Protein AF-A0A7Y2IQV2-F1 (afdb_monomer)

Radius of gyration: 19.45 Å; Cα contacts (8 Å, |Δi|>4): 327; chains: 1; bounding box: 40×49×48 Å

Solvent-accessible surface area (backbone atoms only — not comparable to full-atom values): 11590 Å² total; per-residue (Å²): 115,75,46,73,50,74,47,55,33,61,56,28,68,29,31,36,26,40,39,34,56,52,66,56,71,42,70,53,53,72,63,60,43,49,48,50,54,51,58,70,54,63,45,66,90,60,58,72,66,57,80,70,61,68,74,48,76,45,80,77,38,28,61,56,93,49,18,26,66,38,51,54,33,31,37,39,39,38,39,85,56,14,83,85,72,23,50,70,72,55,41,92,60,96,77,72,69,90,72,71,42,74,76,61,53,88,98,52,62,20,54,66,38,20,66,72,70,75,45,75,34,29,57,83,35,43,33,59,68,33,74,59,49,50,59,36,51,42,48,53,47,45,57,51,44,45,60,36,44,77,74,75,43,85,88,78,85,64,48,59,61,38,88,91,37,53,50,87,74,90,76,78,83,55,76,87,46,47,65,64,19,70,68,30,56,68,25,25,76,44,72,73,33,37,58,49,27,61,73,63,108

Structure (mmCIF, N/CA/C/O backbone):
data_AF-A0A7Y2IQV2-F1
#
_entry.id   AF-A0A7Y2IQV2-F1
#
loop_
_atom_site.group_PDB
_atom_site.id
_atom_site.type_symbol
_atom_site.label_atom_id
_atom_site.label_alt_id
_atom_site.label_comp_id
_atom_site.label_asym_id
_atom_site.label_entity_id
_atom_site.label_seq_id
_atom_site.pdbx_PDB_ins_code
_atom_site.Cartn_x
_atom_site.Cartn_y
_atom_site.Cartn_z
_atom_site.occupancy
_atom_site.B_iso_or_equiv
_atom_site.auth_seq_id
_atom_site.auth_comp_id
_atom_site.auth_asym_id
_atom_site.auth_atom_id
_atom_site.pdbx_PDB_model_num
ATOM 1 N N . MET A 1 1 ? -18.535 -11.350 -6.259 1.00 90.44 1 MET A N 1
ATOM 2 C CA . MET A 1 1 ? -17.861 -10.145 -6.791 1.00 90.44 1 MET A CA 1
ATOM 3 C C . MET A 1 1 ? -16.758 -9.783 -5.820 1.00 90.44 1 MET A C 1
ATOM 5 O O . MET A 1 1 ? -17.068 -9.641 -4.644 1.00 90.44 1 MET A O 1
ATOM 9 N N . LEU A 1 2 ? -15.512 -9.683 -6.287 1.00 96.81 2 LEU A N 1
ATOM 10 C CA . LEU A 1 2 ? -14.390 -9.264 -5.446 1.00 96.81 2 LEU A CA 1
ATOM 11 C C . LEU A 1 2 ? -14.529 -7.773 -5.119 1.00 96.81 2 LEU A C 1
ATOM 13 O O . LEU A 1 2 ? -14.768 -6.963 -6.018 1.00 96.81 2 LEU A O 1
ATOM 17 N N . ARG A 1 3 ? -14.413 -7.416 -3.842 1.00 98.06 3 ARG A N 1
ATOM 18 C CA . ARG A 1 3 ? -14.485 -6.033 -3.353 1.00 98.06 3 ARG A CA 1
ATOM 19 C C . ARG A 1 3 ? -13.467 -5.838 -2.243 1.00 98.06 3 ARG A C 1
ATOM 21 O O . ARG A 1 3 ? -13.118 -6.788 -1.550 1.00 98.06 3 ARG A O 1
ATOM 28 N N . TYR A 1 4 ? -13.013 -4.607 -2.056 1.00 98.62 4 TYR A N 1
ATOM 29 C CA . TYR A 1 4 ? -12.149 -4.276 -0.935 1.00 98.62 4 TYR A CA 1
ATOM 30 C C . TYR A 1 4 ? -12.418 -2.869 -0.414 1.00 98.62 4 TYR A C 1
ATOM 32 O O . TYR A 1 4 ? -12.928 -2.006 -1.133 1.00 98.62 4 TYR A O 1
ATOM 40 N N . LEU A 1 5 ? -12.050 -2.654 0.843 1.00 98.50 5 LEU A N 1
ATOM 41 C CA . LEU A 1 5 ? -12.041 -1.366 1.518 1.00 98.50 5 LEU A CA 1
ATOM 42 C C . LEU A 1 5 ? -10.690 -1.184 2.201 1.00 98.50 5 LEU A C 1
ATOM 44 O O . LEU A 1 5 ? -10.127 -2.132 2.751 1.00 98.50 5 LEU A O 1
ATOM 48 N N . THR A 1 6 ? -10.194 0.048 2.189 1.00 98.56 6 THR A N 1
ATOM 49 C CA . THR A 1 6 ? -9.034 0.453 2.980 1.00 98.56 6 THR A CA 1
ATOM 50 C C . THR A 1 6 ? -9.444 1.570 3.927 1.00 98.56 6 THR A C 1
ATOM 52 O O . THR A 1 6 ? -10.241 2.441 3.570 1.00 98.56 6 THR A O 1
ATOM 55 N N . ALA A 1 7 ? -8.888 1.559 5.130 1.00 98.56 7 ALA A N 1
ATOM 56 C CA . ALA A 1 7 ? -9.096 2.587 6.139 1.00 98.56 7 ALA A CA 1
ATOM 57 C C . ALA A 1 7 ? -7.784 2.897 6.864 1.00 98.56 7 ALA A C 1
ATOM 59 O O . ALA A 1 7 ? -6.837 2.108 6.816 1.00 98.56 7 ALA A O 1
ATOM 60 N N . GLY A 1 8 ? -7.752 4.049 7.526 1.00 97.88 8 GLY A N 1
ATOM 61 C CA . GLY A 1 8 ? -6.626 4.513 8.322 1.00 97.88 8 GLY A CA 1
ATOM 62 C C . GLY A 1 8 ? -5.868 5.679 7.694 1.00 97.88 8 GLY A C 1
ATOM 63 O O . GLY A 1 8 ? -5.787 5.839 6.468 1.00 97.88 8 GLY A O 1
ATOM 64 N N . GLU A 1 9 ? -5.315 6.475 8.596 1.00 97.88 9 GLU A N 1
ATOM 65 C CA . GLU A 1 9 ? -4.552 7.692 8.367 1.00 97.88 9 GLU A CA 1
ATOM 66 C C . GLU A 1 9 ? -3.049 7.412 8.449 1.00 97.88 9 GLU A C 1
ATOM 68 O O . GLU A 1 9 ? -2.601 6.498 9.150 1.00 97.88 9 GLU A O 1
ATOM 73 N N . SER A 1 10 ? -2.240 8.218 7.760 1.00 94.81 10 SER A N 1
ATOM 74 C CA . SER A 1 10 ? -0.797 7.988 7.680 1.00 94.81 10 SER A CA 1
ATOM 75 C C . SER A 1 10 ? -0.089 8.004 9.029 1.00 94.81 10 SER A C 1
ATOM 77 O O . SER A 1 10 ? 0.866 7.253 9.217 1.00 94.81 10 SER A O 1
ATOM 79 N N . HIS A 1 11 ? -0.599 8.796 9.967 1.00 95.25 11 HIS A N 1
ATOM 80 C CA . HIS A 1 11 ? -0.129 8.871 11.343 1.00 95.25 11 HIS A CA 1
ATOM 81 C C . HIS A 1 11 ? -1.169 8.388 12.368 1.00 95.25 11 HIS A C 1
ATOM 83 O O . HIS A 1 11 ? -1.012 8.638 13.558 1.00 95.25 11 HIS A O 1
ATOM 89 N N . GLY A 1 12 ? -2.215 7.677 11.931 1.00 95.62 12 GLY A N 1
ATOM 90 C CA . GLY A 1 12 ? -3.145 6.982 12.827 1.00 95.62 12 GLY A CA 1
ATOM 91 C C . GLY A 1 12 ? -2.503 5.764 13.518 1.00 95.62 12 GLY A C 1
ATOM 92 O O . GLY A 1 12 ? -1.313 5.502 13.325 1.00 95.62 12 GLY A O 1
ATOM 93 N N . PRO A 1 13 ? -3.263 4.966 14.288 1.00 95.88 13 PRO A N 1
ATOM 94 C CA . PRO A 1 13 ? -2.737 3.767 14.957 1.00 95.88 13 PRO A CA 1
ATOM 95 C C . PRO A 1 13 ? -2.309 2.661 13.981 1.00 95.88 13 PRO A C 1
ATOM 97 O O . PRO A 1 13 ? -1.448 1.834 14.285 1.00 95.88 13 PRO A O 1
ATOM 100 N N . GLY A 1 14 ? -2.891 2.643 12.787 1.00 96.00 14 GLY A N 1
ATOM 101 C CA . GLY A 1 14 ? -2.573 1.688 11.742 1.00 96.00 14 GLY A CA 1
ATOM 102 C C . GLY A 1 14 ? -3.539 1.802 10.575 1.00 96.00 14 GLY A C 1
ATOM 103 O O . GLY A 1 14 ? -4.480 2.597 10.590 1.00 96.00 14 GLY A O 1
ATOM 104 N N . LEU A 1 15 ? -3.298 0.979 9.566 1.00 97.88 15 LEU A N 1
ATOM 105 C CA . LEU A 1 15 ? -4.149 0.831 8.399 1.00 97.88 15 LEU A CA 1
ATOM 106 C C . LEU A 1 15 ? -4.937 -0.467 8.500 1.00 97.88 15 LEU A C 1
ATOM 108 O O . LEU A 1 15 ? -4.424 -1.472 8.987 1.00 97.88 15 LEU A O 1
ATOM 112 N N . VAL A 1 16 ? -6.158 -0.457 7.980 1.00 98.50 16 VAL A N 1
ATOM 113 C CA . VAL A 1 16 ? -7.016 -1.640 7.903 1.00 98.50 16 VAL A CA 1
ATOM 114 C C . VAL A 1 16 ? -7.358 -1.914 6.451 1.00 98.50 16 VAL A C 1
ATOM 116 O O . VAL A 1 16 ? -7.691 -1.003 5.691 1.00 98.50 16 VAL A O 1
ATOM 119 N N . THR A 1 17 ? -7.301 -3.184 6.080 1.00 98.56 17 THR A N 1
ATOM 120 C CA . THR A 1 17 ? -7.765 -3.690 4.791 1.00 98.56 17 THR A CA 1
ATOM 121 C C . THR A 1 17 ? -8.845 -4.727 5.029 1.00 98.56 17 THR A C 1
ATOM 123 O O . THR A 1 17 ? -8.647 -5.630 5.838 1.00 98.56 17 THR A O 1
ATOM 126 N N . ILE A 1 18 ? -9.961 -4.623 4.310 1.00 98.69 18 ILE A N 1
ATOM 127 C CA . ILE A 1 18 ? -11.002 -5.654 4.262 1.00 98.69 18 ILE A CA 1
ATOM 128 C C . ILE A 1 18 ? -11.170 -6.072 2.807 1.00 98.69 18 ILE A C 1
ATOM 130 O O . ILE A 1 18 ? -11.411 -5.216 1.957 1.00 98.69 18 ILE A O 1
ATOM 134 N N . VAL A 1 19 ? -11.055 -7.367 2.518 1.00 98.69 19 VAL A N 1
ATOM 135 C CA . VAL A 1 19 ? -11.286 -7.940 1.185 1.00 98.69 19 VAL A CA 1
ATOM 136 C C . VAL A 1 19 ? -12.404 -8.971 1.262 1.00 98.69 19 VAL A C 1
ATOM 138 O O . VAL A 1 19 ? -12.342 -9.917 2.044 1.00 98.69 19 VAL A O 1
ATOM 141 N N . GLU A 1 20 ? -13.428 -8.791 0.434 1.00 98.25 20 GLU A N 1
ATOM 142 C CA . GLU A 1 20 ? -14.609 -9.648 0.358 1.00 98.25 20 GLU A CA 1
ATOM 143 C C . GLU A 1 20 ? -14.708 -10.334 -1.004 1.00 98.25 20 GLU A C 1
ATOM 145 O O . GLU A 1 20 ? -14.360 -9.759 -2.038 1.00 98.25 20 GLU A O 1
ATOM 150 N N . GLY A 1 21 ? -15.262 -11.550 -1.015 1.00 97.44 21 GLY A N 1
ATOM 151 C CA . GLY A 1 21 ? -15.497 -12.307 -2.245 1.00 97.44 21 GLY A CA 1
ATOM 152 C C . GLY A 1 21 ? -14.289 -13.102 -2.744 1.00 97.44 21 GLY A C 1
ATOM 153 O O . GLY A 1 21 ? -14.276 -13.478 -3.915 1.00 97.44 21 GLY A O 1
ATOM 154 N N . LEU A 1 22 ? -13.302 -13.355 -1.879 1.00 97.69 22 LEU A N 1
ATOM 155 C CA . LEU A 1 22 ? -12.231 -14.319 -2.136 1.00 97.69 22 LEU A CA 1
ATOM 156 C C . LEU A 1 22 ? -12.783 -15.756 -2.077 1.00 97.69 22 LEU A C 1
ATOM 158 O O . LEU A 1 22 ? -13.665 -16.032 -1.258 1.00 97.69 22 LEU A O 1
ATOM 162 N N . PRO A 1 23 ? -12.274 -16.686 -2.904 1.00 97.00 23 PRO A N 1
ATOM 163 C CA . PRO A 1 23 ? -12.594 -18.103 -2.756 1.00 97.00 23 PRO A CA 1
ATOM 164 C C . PRO A 1 23 ? -12.078 -18.634 -1.410 1.00 97.00 23 PRO A C 1
ATOM 166 O O . PRO A 1 23 ? -11.147 -18.073 -0.832 1.00 97.00 23 PRO A O 1
ATOM 169 N N . SER A 1 24 ? -12.675 -19.719 -0.911 1.00 97.88 24 SER A N 1
ATOM 170 C CA . SER A 1 24 ? -12.113 -20.474 0.218 1.00 97.88 24 SER A CA 1
ATOM 171 C C . SER A 1 24 ? -10.982 -21.395 -0.253 1.00 97.88 24 SER A C 1
ATOM 173 O O . SER A 1 24 ? -10.943 -21.780 -1.421 1.00 97.88 24 SER A O 1
ATOM 175 N N . GLY A 1 25 ? -10.059 -21.737 0.648 1.00 97.38 25 GLY A N 1
ATOM 176 C CA . GLY A 1 25 ? -8.930 -22.628 0.364 1.00 97.38 25 GLY A CA 1
ATOM 177 C C . GLY A 1 25 ? -7.747 -21.973 -0.356 1.00 97.38 25 GLY A C 1
ATOM 178 O O . GLY A 1 25 ? -6.787 -22.668 -0.673 1.00 97.38 25 GLY A O 1
ATOM 179 N N . MET A 1 26 ? -7.783 -20.659 -0.597 1.00 97.25 26 MET A N 1
ATOM 180 C CA . MET A 1 26 ? -6.656 -19.909 -1.159 1.00 97.25 26 MET A CA 1
ATOM 181 C C . MET A 1 26 ? -5.568 -19.742 -0.100 1.00 97.25 26 MET A C 1
ATOM 183 O O . MET A 1 26 ? -5.870 -19.364 1.034 1.00 97.25 26 MET A O 1
ATOM 187 N N . GLU A 1 27 ? -4.314 -19.996 -0.466 1.00 97.38 27 GLU A N 1
ATOM 188 C CA . GLU A 1 27 ? -3.185 -19.837 0.447 1.00 97.38 27 GLU A CA 1
ATOM 189 C C . GLU A 1 27 ? -2.929 -18.357 0.767 1.00 97.38 27 GLU A C 1
ATOM 191 O O . GLU A 1 27 ? -2.909 -17.501 -0.117 1.00 97.38 27 GLU A O 1
ATOM 196 N N . VAL A 1 28 ? -2.770 -18.049 2.054 1.00 97.12 28 VAL A N 1
ATOM 197 C CA . VAL A 1 28 ? -2.486 -16.707 2.571 1.00 97.12 28 VAL A CA 1
ATOM 198 C C . VAL A 1 28 ? -1.611 -16.836 3.811 1.00 97.12 28 VAL A C 1
ATOM 200 O O . VAL A 1 28 ? -2.015 -17.445 4.805 1.00 97.12 28 VAL A O 1
ATOM 203 N N . THR A 1 29 ? -0.436 -16.206 3.794 1.00 96.06 29 THR A N 1
ATOM 204 C CA . THR A 1 29 ? 0.487 -16.186 4.937 1.00 96.06 29 THR A CA 1
ATOM 205 C C . THR A 1 29 ? 0.837 -14.760 5.354 1.00 96.06 29 THR A C 1
ATOM 207 O O . THR A 1 29 ? 0.903 -13.844 4.533 1.00 96.06 29 THR A O 1
ATOM 210 N N . ALA A 1 30 ? 1.080 -14.560 6.654 1.00 94.69 30 ALA A N 1
ATOM 211 C CA . ALA A 1 30 ? 1.558 -13.276 7.170 1.00 94.69 30 ALA A CA 1
ATOM 212 C C . ALA A 1 30 ? 2.925 -12.901 6.570 1.00 94.69 30 ALA A C 1
ATOM 214 O O . ALA A 1 30 ? 3.163 -11.739 6.253 1.00 94.69 30 ALA A O 1
ATOM 215 N N . GLU A 1 31 ? 3.791 -13.897 6.362 1.00 95.00 31 GLU A N 1
ATOM 216 C CA . GLU A 1 31 ? 5.092 -13.737 5.712 1.00 95.00 31 GLU A CA 1
ATOM 217 C C . GLU A 1 31 ? 4.954 -13.256 4.264 1.00 95.00 31 GLU A C 1
ATOM 219 O O . GLU A 1 31 ? 5.600 -12.283 3.885 1.00 95.00 31 GLU A O 1
ATOM 224 N N . GLY A 1 32 ? 4.054 -13.852 3.476 1.00 96.44 32 GLY A N 1
ATOM 225 C CA . GLY A 1 32 ? 3.816 -13.434 2.094 1.00 96.44 32 GLY A CA 1
ATOM 226 C C . GLY A 1 32 ? 3.350 -11.980 1.992 1.00 96.44 32 GLY A C 1
ATOM 227 O O . GLY A 1 32 ? 3.858 -11.220 1.164 1.00 96.44 32 GLY A O 1
ATOM 228 N N . ILE A 1 33 ? 2.452 -11.551 2.885 1.00 96.94 33 ILE A N 1
ATOM 229 C CA . ILE A 1 33 ? 2.043 -10.141 2.957 1.00 96.94 33 ILE A CA 1
ATOM 230 C C . ILE A 1 33 ? 3.223 -9.255 3.386 1.00 96.94 33 ILE A C 1
ATOM 232 O O . ILE A 1 33 ? 3.446 -8.191 2.805 1.00 96.94 33 ILE A O 1
ATOM 236 N N . GLY A 1 34 ? 3.995 -9.694 4.383 1.00 95.31 34 GLY A N 1
ATOM 237 C CA . GLY A 1 34 ? 5.188 -9.000 4.865 1.00 95.31 34 GLY A CA 1
ATOM 238 C C . GLY A 1 34 ? 6.235 -8.782 3.770 1.00 95.31 34 GLY A C 1
ATOM 239 O O . GLY A 1 34 ? 6.794 -7.688 3.675 1.00 95.31 34 GLY A O 1
ATOM 240 N N . ASN A 1 35 ? 6.439 -9.770 2.899 1.00 94.62 35 ASN A N 1
ATOM 241 C CA . ASN A 1 35 ? 7.355 -9.692 1.763 1.00 94.62 35 ASN A CA 1
ATOM 242 C C . ASN A 1 35 ? 6.884 -8.660 0.732 1.00 94.62 35 ASN A C 1
ATOM 244 O O . ASN A 1 35 ? 7.670 -7.820 0.305 1.00 94.62 35 ASN A O 1
ATOM 248 N N . GLU A 1 36 ? 5.595 -8.626 0.384 1.00 96.38 36 GLU A N 1
ATOM 249 C CA . GLU A 1 36 ? 5.056 -7.591 -0.513 1.00 96.38 36 GLU A CA 1
ATOM 250 C C . GLU A 1 36 ? 5.159 -6.183 0.101 1.00 96.38 36 GLU A C 1
ATOM 252 O O . GLU A 1 36 ? 5.523 -5.224 -0.587 1.00 96.38 36 GLU A O 1
ATOM 257 N N . LEU A 1 37 ? 4.912 -6.041 1.409 1.00 94.25 37 LEU A N 1
ATOM 258 C CA . LEU A 1 37 ? 5.129 -4.781 2.131 1.00 94.25 37 LEU A CA 1
ATOM 259 C C . LEU A 1 37 ? 6.611 -4.384 2.162 1.00 94.25 37 LEU A C 1
ATOM 261 O O . LEU A 1 37 ? 6.922 -3.197 2.073 1.00 94.25 37 LEU A O 1
ATOM 265 N N . ALA A 1 38 ? 7.530 -5.348 2.243 1.00 92.06 38 ALA A N 1
ATOM 266 C CA . ALA A 1 38 ? 8.965 -5.104 2.128 1.00 92.06 38 ALA A CA 1
ATOM 267 C C . ALA A 1 38 ? 9.358 -4.641 0.728 1.00 92.06 38 ALA A C 1
ATOM 269 O O . ALA A 1 38 ? 10.035 -3.620 0.600 1.00 92.06 38 ALA A O 1
ATOM 270 N N . ARG A 1 39 ? 8.845 -5.298 -0.315 1.00 94.19 39 ARG A N 1
ATOM 271 C CA . ARG A 1 39 ? 9.027 -4.889 -1.714 1.00 94.19 39 ARG A CA 1
ATOM 272 C C . ARG A 1 39 ? 8.504 -3.478 -1.961 1.00 94.19 39 ARG A C 1
ATOM 274 O O . ARG A 1 39 ? 9.149 -2.687 -2.645 1.00 94.19 39 ARG A O 1
ATOM 281 N N . ARG A 1 40 ? 7.392 -3.096 -1.317 1.00 92.75 40 ARG A N 1
ATOM 282 C CA . ARG A 1 40 ? 6.873 -1.717 -1.347 1.00 92.75 40 ARG A CA 1
ATOM 283 C C . ARG A 1 40 ? 7.902 -0.702 -0.856 1.00 92.75 40 ARG A C 1
ATOM 285 O O . ARG A 1 40 ? 7.753 0.455 -1.220 1.00 92.75 40 ARG A O 1
ATOM 292 N N . ARG A 1 41 ? 8.891 -1.067 -0.032 1.00 89.00 41 A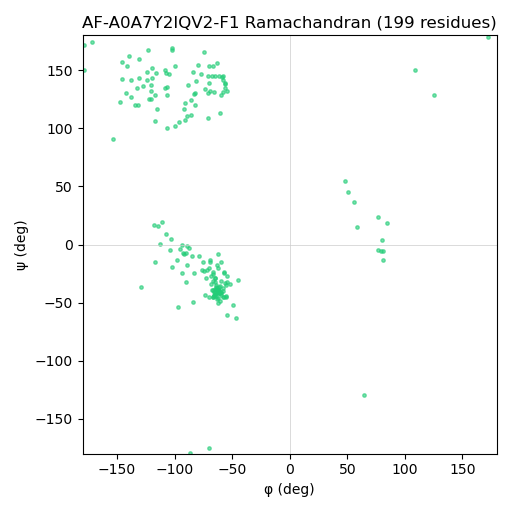RG A N 1
ATOM 293 C CA . ARG A 1 41 ? 9.915 -0.162 0.530 1.00 89.00 41 ARG A CA 1
ATOM 294 C C . ARG A 1 41 ? 11.186 -0.064 -0.327 1.00 89.00 41 ARG A C 1
ATOM 296 O O . ARG A 1 41 ? 11.992 0.820 -0.049 1.00 89.00 41 ARG A O 1
ATOM 303 N N . LEU A 1 42 ? 11.335 -0.890 -1.366 1.00 89.50 42 LEU A N 1
ATOM 304 C CA . LEU A 1 42 ? 12.453 -0.836 -2.317 1.00 89.50 42 LEU A CA 1
ATOM 305 C C . LEU A 1 42 ? 12.438 0.451 -3.162 1.00 89.50 42 LEU A C 1
ATOM 307 O O . LEU A 1 42 ? 11.376 1.035 -3.409 1.00 89.50 42 LEU A O 1
ATOM 311 N N . GLY A 1 43 ? 13.617 0.871 -3.625 1.00 86.19 43 GLY A N 1
ATOM 312 C CA . GLY A 1 43 ? 13.815 2.038 -4.490 1.00 86.19 43 GLY A CA 1
ATOM 313 C C . GLY A 1 43 ? 14.830 3.043 -3.936 1.00 86.19 43 GLY A C 1
ATOM 314 O O . GLY A 1 43 ? 14.714 3.507 -2.799 1.00 86.19 43 GLY A O 1
ATOM 315 N N . TYR A 1 44 ? 15.801 3.414 -4.763 1.00 84.50 44 TYR A N 1
ATOM 316 C CA . TYR A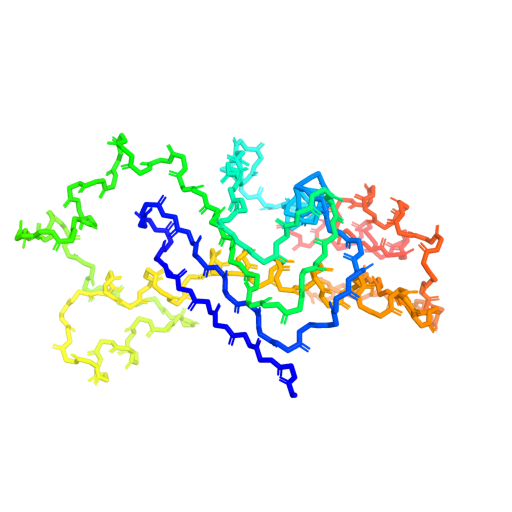 1 44 ? 16.802 4.441 -4.520 1.00 84.50 44 TYR A CA 1
ATOM 317 C C . TYR A 1 44 ? 16.127 5.803 -4.321 1.00 84.50 44 TYR A C 1
ATOM 319 O O . TYR A 1 44 ? 15.064 6.078 -4.874 1.00 84.50 44 TYR A O 1
ATOM 327 N N . GLY A 1 45 ? 16.697 6.638 -3.452 1.00 77.31 45 GLY A N 1
ATOM 328 C CA . GLY A 1 45 ? 16.100 7.925 -3.079 1.00 77.31 45 GLY A CA 1
ATOM 329 C C . GLY A 1 45 ? 14.921 7.835 -2.099 1.00 77.31 45 GLY A C 1
ATOM 330 O O . GLY A 1 45 ? 14.460 8.865 -1.599 1.00 77.31 45 GLY A O 1
ATOM 331 N N . ARG A 1 46 ? 14.444 6.636 -1.729 1.00 80.00 46 ARG A N 1
ATOM 332 C CA . ARG A 1 46 ? 13.463 6.517 -0.642 1.00 80.00 46 ARG A CA 1
ATOM 333 C C . ARG A 1 46 ? 14.078 6.936 0.687 1.00 80.00 46 ARG A C 1
ATOM 335 O O . ARG A 1 46 ? 15.162 6.504 1.069 1.00 80.00 46 ARG A O 1
ATOM 342 N N . GLY A 1 47 ? 13.359 7.791 1.414 1.00 68.31 47 GLY A N 1
ATOM 343 C CA . GLY A 1 47 ? 13.851 8.350 2.669 1.00 68.31 47 GLY A CA 1
ATOM 344 C C . GLY A 1 47 ? 14.193 7.271 3.702 1.00 68.31 47 GLY A C 1
ATOM 345 O O . GLY A 1 47 ? 13.474 6.278 3.829 1.00 68.31 47 GLY A O 1
ATOM 346 N N . ARG A 1 48 ? 15.236 7.518 4.515 1.00 61.16 48 ARG A N 1
ATOM 347 C CA . ARG A 1 48 ? 15.690 6.634 5.617 1.00 61.16 48 ARG A CA 1
ATOM 348 C C . ARG A 1 48 ? 14.560 6.095 6.500 1.00 61.16 48 ARG A C 1
ATOM 350 O O . ARG A 1 48 ? 14.683 4.997 7.025 1.00 61.16 48 ARG A O 1
ATOM 357 N N . ARG A 1 49 ? 13.467 6.853 6.655 1.00 60.03 49 ARG A N 1
ATOM 358 C CA . ARG A 1 49 ? 12.275 6.456 7.422 1.00 60.03 49 ARG A CA 1
ATOM 359 C C . ARG A 1 49 ? 11.696 5.121 6.942 1.00 60.03 49 ARG A C 1
ATOM 361 O O . ARG A 1 49 ? 11.418 4.267 7.773 1.00 60.03 49 ARG A O 1
ATOM 368 N N . MET A 1 50 ? 11.586 4.907 5.628 1.00 63.09 50 MET A N 1
ATOM 369 C CA . MET A 1 50 ? 11.050 3.651 5.089 1.00 63.09 50 MET A CA 1
ATOM 370 C C . MET A 1 50 ? 12.012 2.469 5.250 1.00 63.09 50 MET A C 1
ATOM 372 O O . MET A 1 50 ? 11.554 1.338 5.277 1.00 63.09 50 MET A O 1
ATOM 376 N N . ALA A 1 51 ? 13.318 2.690 5.414 1.00 60.03 51 ALA A N 1
ATOM 377 C CA . ALA A 1 51 ? 14.263 1.601 5.674 1.00 60.03 51 ALA A CA 1
ATOM 378 C C . ALA A 1 51 ? 14.165 1.048 7.113 1.00 60.03 51 ALA A C 1
ATOM 380 O O . ALA A 1 51 ? 14.564 -0.086 7.368 1.00 60.03 51 ALA A O 1
ATOM 381 N N . LEU A 1 52 ? 13.641 1.846 8.052 1.00 56.84 52 LEU A N 1
ATOM 382 C CA . LEU A 1 52 ? 13.532 1.502 9.475 1.00 56.84 52 LEU A CA 1
ATOM 383 C C . LEU A 1 52 ? 12.117 1.068 9.886 1.00 56.84 52 LEU A C 1
ATOM 385 O O . LEU A 1 52 ? 11.948 0.436 10.928 1.00 56.84 52 LEU A O 1
ATOM 389 N N . GLU A 1 53 ? 11.103 1.409 9.089 1.00 63.72 53 GLU A N 1
ATOM 390 C CA . GLU A 1 53 ? 9.710 1.067 9.363 1.00 63.72 53 GLU A CA 1
ATOM 391 C C . GLU A 1 53 ? 9.479 -0.439 9.164 1.00 63.72 53 GLU A C 1
ATOM 393 O O . GLU A 1 53 ? 9.485 -0.955 8.044 1.00 63.72 53 GLU A O 1
ATOM 398 N N . ARG A 1 54 ? 9.279 -1.157 10.274 1.00 69.44 54 ARG A N 1
ATOM 399 C CA . ARG A 1 54 ? 8.771 -2.529 10.264 1.00 69.44 54 ARG A CA 1
ATOM 400 C C . ARG A 1 54 ? 7.273 -2.477 10.495 1.00 69.44 54 ARG A C 1
ATOM 402 O O . ARG A 1 54 ? 6.824 -2.211 11.602 1.00 69.44 54 ARG A O 1
ATOM 409 N N . ASP A 1 55 ? 6.534 -2.696 9.421 1.00 73.31 55 ASP A N 1
ATOM 410 C CA . ASP A 1 55 ? 5.088 -2.853 9.458 1.00 73.31 55 ASP A CA 1
ATOM 411 C C . ASP A 1 55 ? 4.745 -4.074 10.334 1.00 73.31 55 ASP A C 1
ATOM 413 O O . ASP A 1 55 ? 5.092 -5.204 9.988 1.00 73.31 55 ASP A O 1
ATOM 417 N N . GLU A 1 56 ? 4.112 -3.853 11.487 1.00 86.69 56 GLU A N 1
ATOM 418 C CA . GLU A 1 56 ? 3.583 -4.940 12.314 1.00 86.69 56 GLU A CA 1
ATOM 419 C C . GLU A 1 56 ? 2.218 -5.347 11.757 1.00 86.69 56 GLU A C 1
ATOM 421 O O . GLU A 1 56 ? 1.304 -4.524 11.648 1.00 86.69 56 GLU A O 1
ATOM 426 N N . LEU A 1 57 ? 2.112 -6.610 11.350 1.00 93.19 57 LEU A N 1
ATOM 427 C CA . LEU A 1 57 ? 0.971 -7.134 10.616 1.00 93.19 57 LEU A CA 1
ATOM 428 C C . LEU A 1 57 ? 0.133 -8.070 11.484 1.00 93.19 57 LEU A C 1
ATOM 430 O O . LEU A 1 57 ? 0.661 -8.980 12.117 1.00 93.19 57 LEU A O 1
ATOM 434 N N . GLU A 1 58 ? -1.183 -7.893 11.439 1.00 95.88 58 GLU A N 1
ATOM 435 C CA . GLU A 1 58 ? -2.144 -8.702 12.185 1.00 95.88 58 GLU A CA 1
ATOM 436 C C . GLU A 1 58 ? -3.306 -9.115 11.270 1.00 95.88 58 GLU A C 1
ATOM 438 O O . GLU A 1 58 ? -4.011 -8.269 10.718 1.00 95.88 58 GLU A O 1
ATOM 443 N N . ILE A 1 59 ? -3.514 -10.424 11.082 1.00 97.62 59 ILE A N 1
ATOM 444 C CA . ILE A 1 59 ? -4.672 -10.953 10.345 1.00 97.62 59 ILE A CA 1
ATOM 445 C C . ILE A 1 59 ? -5.814 -11.157 11.341 1.00 97.62 59 ILE A C 1
ATOM 447 O O . ILE A 1 59 ? -5.766 -12.055 12.177 1.00 97.62 59 ILE A O 1
ATOM 451 N N . MET A 1 60 ? -6.851 -10.331 11.232 1.00 98.00 60 MET A N 1
ATOM 452 C CA . MET A 1 60 ? -7.974 -10.294 12.174 1.00 98.00 60 MET A CA 1
ATOM 453 C C . MET A 1 60 ? -9.046 -11.345 11.878 1.00 98.00 60 MET A C 1
ATOM 455 O O . MET A 1 60 ? -9.818 -11.712 12.761 1.00 98.00 60 MET A O 1
ATOM 459 N N . GLY A 1 61 ? -9.144 -11.807 10.630 1.00 97.06 61 GLY A N 1
ATOM 460 C CA . GLY A 1 61 ? -10.188 -12.743 10.228 1.00 97.06 61 GLY A CA 1
ATOM 461 C C . GLY A 1 61 ? -10.110 -13.164 8.766 1.00 97.06 61 GLY A C 1
ATOM 462 O O . GLY A 1 61 ? -9.314 -12.636 7.992 1.00 97.06 61 GLY A O 1
ATOM 463 N N . GLY A 1 62 ? -10.940 -14.146 8.407 1.00 98.06 62 GLY A N 1
ATOM 464 C CA . GLY A 1 62 ? -11.062 -14.677 7.044 1.00 98.06 62 GLY A CA 1
ATOM 465 C C . GLY A 1 62 ? -9.997 -15.698 6.642 1.00 98.06 62 GLY A C 1
ATOM 466 O O . GLY A 1 62 ? -10.118 -16.297 5.577 1.00 98.06 62 GLY A O 1
ATOM 467 N N . VAL A 1 63 ? -8.998 -15.943 7.495 1.00 98.50 63 VAL A N 1
ATOM 468 C CA . VAL A 1 63 ? -7.918 -16.914 7.272 1.00 98.50 63 VAL A CA 1
ATOM 469 C C . VAL A 1 63 ? -7.813 -17.853 8.470 1.00 98.50 63 VAL A C 1
ATOM 471 O O . VAL A 1 63 ? -7.856 -17.414 9.619 1.00 98.50 63 VAL A O 1
ATOM 474 N N . ARG A 1 64 ? -7.657 -19.152 8.217 1.00 98.19 64 ARG A N 1
ATOM 475 C CA . ARG A 1 64 ? -7.395 -20.177 9.233 1.00 98.19 64 ARG A CA 1
ATOM 476 C C . ARG A 1 64 ? -6.417 -21.194 8.667 1.00 98.19 64 ARG A C 1
ATOM 478 O O . ARG A 1 64 ? -6.642 -21.691 7.573 1.00 98.19 64 ARG A O 1
ATOM 485 N N . PHE A 1 65 ? -5.362 -21.508 9.423 1.00 97.38 65 PHE A N 1
ATOM 486 C CA . PHE A 1 65 ? -4.313 -22.450 9.002 1.00 97.38 65 PHE A CA 1
ATOM 487 C C . PHE A 1 65 ? -3.817 -22.160 7.578 1.00 97.38 65 PHE A C 1
ATOM 489 O O . PHE A 1 65 ? -3.911 -23.011 6.706 1.00 97.38 65 PHE A O 1
ATOM 496 N N . THR A 1 66 ? -3.384 -20.912 7.364 1.00 97.56 66 THR A N 1
ATOM 497 C CA . THR A 1 66 ? -2.864 -20.385 6.087 1.00 97.56 66 THR A CA 1
ATOM 498 C C . THR A 1 66 ? -3.816 -20.459 4.893 1.00 97.56 66 THR A C 1
ATOM 500 O O . THR A 1 66 ? -3.383 -20.262 3.763 1.00 97.56 66 THR A O 1
ATOM 503 N N . GLN A 1 67 ? -5.111 -20.696 5.114 1.00 98.31 67 GLN A N 1
ATOM 504 C CA . GLN A 1 67 ? -6.111 -20.770 4.052 1.00 98.31 67 GLN A CA 1
ATOM 505 C C . GLN A 1 67 ? -7.258 -19.794 4.280 1.00 98.31 67 GLN A C 1
ATOM 507 O O . GLN A 1 67 ? -7.730 -19.616 5.407 1.00 98.31 67 GLN A O 1
ATOM 512 N N . THR A 1 68 ? -7.747 -19.179 3.206 1.00 98.62 68 THR A N 1
ATOM 513 C CA . THR A 1 68 ? -8.968 -18.373 3.257 1.00 98.62 68 THR A CA 1
ATOM 514 C C . THR A 1 68 ? -10.190 -19.228 3.579 1.00 98.62 68 THR A C 1
ATOM 516 O O . THR A 1 68 ? -10.342 -20.360 3.120 1.00 98.62 68 THR A O 1
ATOM 519 N N . LEU A 1 69 ? -11.124 -18.654 4.331 1.00 98.50 69 LEU A N 1
ATOM 520 C CA . LEU A 1 69 ? -12.390 -19.298 4.692 1.00 98.50 69 LEU A CA 1
ATOM 521 C C . LEU A 1 69 ? -13.535 -18.970 3.719 1.00 98.50 69 LEU A C 1
ATOM 523 O O . LEU A 1 69 ? -14.623 -19.523 3.846 1.00 98.50 69 LEU A O 1
ATOM 527 N N . GLY A 1 70 ? -13.322 -18.047 2.776 1.00 97.38 70 GLY A N 1
ATOM 528 C CA . GLY A 1 70 ? -14.365 -17.473 1.914 1.00 97.38 70 GLY A CA 1
ATOM 529 C C . GLY A 1 70 ? -15.179 -16.349 2.577 1.00 97.38 70 GLY A C 1
ATOM 530 O O . GLY A 1 70 ? -15.878 -15.606 1.891 1.00 97.38 70 GLY A O 1
ATOM 531 N N . SER A 1 71 ? -15.063 -16.182 3.899 1.00 98.19 71 SER A N 1
ATOM 532 C CA . SER A 1 71 ? -15.506 -14.982 4.615 1.00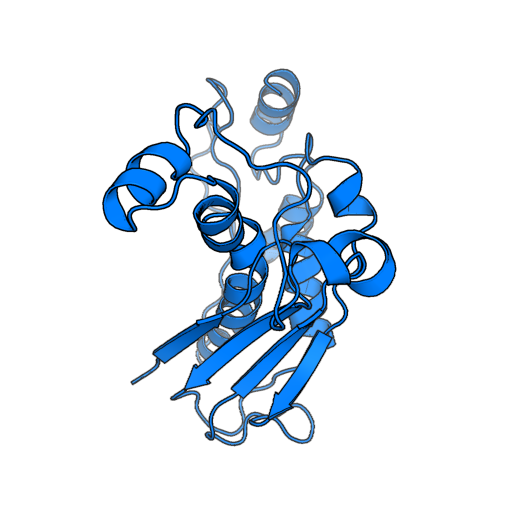 98.19 71 SER A CA 1
ATOM 533 C C . SER A 1 71 ? -14.543 -13.803 4.377 1.00 98.19 71 SER A C 1
ATOM 535 O O . SER A 1 71 ? -13.434 -14.013 3.875 1.00 98.19 71 SER A O 1
ATOM 537 N N . PRO A 1 72 ? -14.938 -12.557 4.712 1.00 98.62 72 PRO A N 1
ATOM 538 C CA . PRO A 1 72 ? -14.072 -11.392 4.551 1.00 98.62 72 PRO A CA 1
ATOM 539 C C . PRO A 1 72 ? -12.717 -11.559 5.243 1.00 98.62 72 PRO A C 1
ATOM 541 O O . PRO A 1 72 ? -12.654 -11.928 6.418 1.00 98.62 72 PRO A O 1
ATOM 544 N N . VAL A 1 73 ? -11.641 -11.249 4.518 1.00 98.75 73 VAL A N 1
ATOM 545 C CA . VAL A 1 73 ? -10.281 -11.210 5.063 1.00 98.75 73 VAL A CA 1
ATOM 546 C C . VAL A 1 73 ? -9.999 -9.802 5.559 1.00 98.75 73 VAL A C 1
ATOM 548 O O . VAL A 1 73 ? -10.080 -8.848 4.785 1.00 98.75 73 VAL A O 1
ATOM 551 N N . ALA A 1 74 ? -9.666 -9.679 6.842 1.00 98.62 74 ALA A N 1
ATOM 552 C CA . ALA A 1 74 ? -9.335 -8.411 7.478 1.00 98.62 74 ALA A CA 1
ATOM 553 C C . ALA A 1 74 ? -7.884 -8.427 7.964 1.00 98.62 74 ALA A C 1
ATOM 555 O O . ALA A 1 74 ? -7.477 -9.351 8.669 1.00 98.62 74 ALA A O 1
ATOM 556 N N . VAL A 1 75 ? -7.114 -7.405 7.597 1.00 98.56 75 VAL A N 1
ATOM 557 C CA . VAL A 1 75 ? -5.695 -7.275 7.959 1.00 98.56 75 VAL A CA 1
ATOM 558 C C . VAL A 1 75 ? -5.425 -5.872 8.480 1.00 98.56 75 VAL A C 1
ATOM 560 O O . VAL A 1 75 ? -5.858 -4.889 7.873 1.00 98.56 75 VAL A O 1
ATOM 563 N N . ILE A 1 76 ? -4.690 -5.789 9.585 1.00 98.25 76 ILE A N 1
ATOM 564 C CA . ILE A 1 76 ? -4.196 -4.550 10.177 1.00 98.25 76 ILE A CA 1
ATOM 565 C C . ILE A 1 76 ? -2.692 -4.446 9.926 1.00 98.25 76 ILE A C 1
ATOM 567 O O . ILE A 1 76 ? -1.954 -5.414 10.103 1.00 98.25 76 ILE A O 1
ATOM 571 N N . VAL A 1 77 ? -2.249 -3.255 9.532 1.00 96.69 77 VAL A N 1
ATOM 572 C CA . VAL A 1 77 ? -0.837 -2.867 9.453 1.00 96.69 77 VAL A CA 1
ATOM 573 C C . VAL A 1 77 ? -0.614 -1.720 10.433 1.00 96.69 77 VAL A C 1
ATOM 575 O O . VAL A 1 77 ? -1.079 -0.606 10.189 1.00 96.69 77 VAL A O 1
ATOM 578 N N . ARG A 1 78 ? 0.045 -1.977 11.565 1.00 95.44 78 ARG A N 1
ATOM 579 C CA . ARG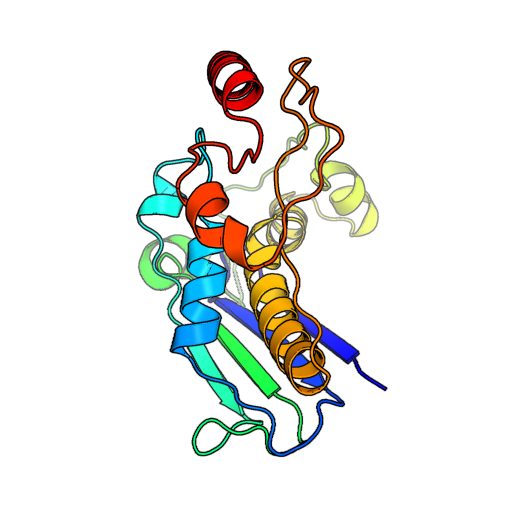 A 1 78 ? 0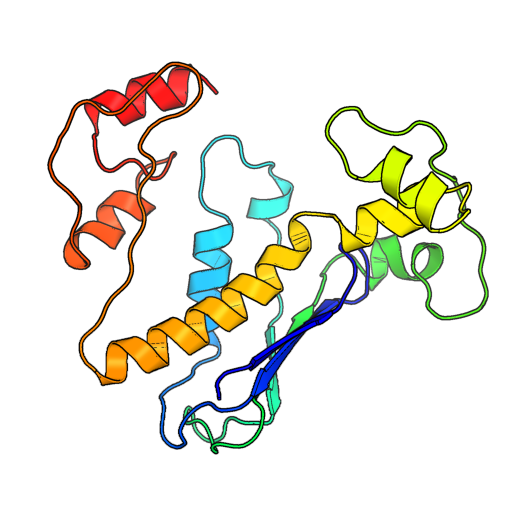.215 -0.981 12.635 1.00 95.44 78 ARG A CA 1
ATOM 580 C C . ARG A 1 78 ? 1.291 0.043 12.289 1.00 95.44 78 ARG A C 1
ATOM 582 O O . ARG A 1 78 ? 2.295 -0.272 11.649 1.00 95.44 78 ARG A O 1
ATOM 589 N N . ASN A 1 79 ? 1.082 1.276 12.744 1.00 91.38 79 ASN A N 1
ATOM 590 C CA . ASN A 1 79 ? 2.063 2.349 12.623 1.00 91.38 79 ASN A CA 1
ATOM 591 C C . ASN A 1 79 ? 2.941 2.382 13.880 1.00 91.38 79 ASN A C 1
ATOM 593 O O . ASN A 1 79 ? 2.467 2.673 14.976 1.00 91.38 79 ASN A O 1
ATOM 597 N N . THR A 1 80 ? 4.240 2.136 13.721 1.00 88.31 80 THR A N 1
ATOM 598 C CA . THR A 1 80 ? 5.186 2.005 14.846 1.00 88.31 80 THR A CA 1
ATOM 599 C C . THR A 1 80 ? 5.413 3.297 15.626 1.00 88.31 80 THR A C 1
ATOM 601 O O . THR A 1 80 ? 5.774 3.240 16.795 1.00 88.31 80 THR A O 1
ATOM 604 N N . GLU A 1 81 ? 5.183 4.457 15.005 1.00 88.44 81 GLU A N 1
ATOM 605 C CA . GLU A 1 81 ? 5.358 5.777 15.627 1.00 88.44 81 GLU A CA 1
ATOM 606 C C . GLU A 1 81 ? 4.100 6.289 16.348 1.00 88.44 81 GLU A C 1
ATOM 608 O O . GLU A 1 81 ? 4.120 7.396 16.894 1.00 88.44 81 GLU A O 1
ATOM 613 N N . TRP A 1 82 ? 2.997 5.532 16.319 1.00 92.44 82 TRP A N 1
ATOM 614 C CA . TRP A 1 82 ? 1.714 5.957 16.881 1.00 92.44 82 TRP A CA 1
ATOM 615 C C . TRP A 1 82 ? 1.843 6.367 18.349 1.00 92.44 82 TRP A C 1
ATOM 617 O O . TRP A 1 82 ? 1.602 7.527 18.688 1.00 92.44 82 TRP A O 1
ATOM 627 N N . GLU A 1 83 ? 2.268 5.437 19.208 1.00 91.31 83 GLU A N 1
ATOM 628 C CA . GLU A 1 83 ? 2.257 5.646 20.657 1.00 91.31 83 GLU A CA 1
ATOM 629 C C . GLU A 1 83 ? 3.161 6.803 21.079 1.00 91.31 83 GLU A C 1
ATOM 631 O O . GLU A 1 83 ? 2.771 7.602 21.929 1.00 91.31 83 GLU A O 1
ATOM 636 N N . GLN A 1 84 ? 4.344 6.924 20.464 1.00 90.75 84 GLN A N 1
ATOM 637 C CA . GLN A 1 84 ? 5.370 7.860 20.929 1.00 90.75 84 GLN A CA 1
ATOM 638 C C . GLN A 1 84 ? 5.265 9.255 20.303 1.00 90.75 84 GLN A C 1
ATOM 640 O O . GLN A 1 84 ? 5.884 10.185 20.823 1.00 90.75 84 GLN A O 1
ATOM 645 N N . LYS A 1 85 ? 4.552 9.423 19.178 1.00 91.50 85 LYS A N 1
ATOM 646 C CA . LYS A 1 85 ? 4.532 10.702 18.439 1.00 91.50 85 LYS A CA 1
ATOM 647 C C . LYS A 1 85 ? 3.148 11.233 18.103 1.00 91.50 85 LYS A C 1
ATOM 649 O O . LYS A 1 85 ? 2.975 12.450 18.097 1.00 91.50 85 LYS A O 1
ATOM 654 N N . TRP A 1 86 ? 2.195 10.361 17.786 1.00 94.31 86 TRP A N 1
ATOM 655 C CA . TRP A 1 86 ? 0.960 10.777 17.112 1.00 94.31 86 TRP A CA 1
ATOM 656 C C . TRP A 1 86 ? -0.308 10.546 17.924 1.00 94.31 86 TRP A C 1
ATOM 658 O O . TRP A 1 86 ? -1.321 11.160 17.614 1.00 94.31 86 TRP A O 1
ATOM 668 N N . SER A 1 87 ? -0.244 9.746 18.988 1.00 94.88 87 SER A N 1
ATOM 669 C CA . SER A 1 87 ? -1.390 9.371 19.823 1.00 94.88 87 SER A CA 1
ATOM 670 C C . SER A 1 87 ? -2.224 10.551 20.334 1.00 94.88 87 SER A C 1
ATOM 672 O O . SER A 1 87 ? -3.442 10.432 20.434 1.00 94.88 87 SER A O 1
ATOM 674 N N . GLU A 1 88 ? -1.599 11.698 20.614 1.00 94.75 88 GLU A N 1
ATOM 675 C CA . GLU A 1 88 ? -2.308 12.921 21.007 1.00 94.75 88 GLU A CA 1
ATOM 676 C C . GLU A 1 88 ? -2.823 13.741 19.812 1.00 94.75 88 GLU A C 1
ATOM 678 O O . GLU A 1 88 ? -3.990 14.117 19.792 1.00 94.75 88 GLU A O 1
ATOM 683 N N . GLU A 1 89 ? -1.972 14.014 18.815 1.00 95.62 89 GLU A N 1
ATOM 684 C CA . GLU A 1 89 ? -2.312 14.862 17.654 1.00 95.62 89 GLU A CA 1
ATOM 685 C C . GLU A 1 89 ? -3.376 14.215 16.753 1.00 95.62 89 GLU A C 1
ATOM 687 O O . GLU A 1 89 ? -4.183 14.911 16.149 1.00 95.62 89 GLU A O 1
ATOM 692 N N . MET A 1 90 ? -3.378 12.883 16.683 1.00 95.56 90 MET A N 1
ATOM 693 C CA . MET A 1 90 ? -4.275 12.062 15.868 1.00 95.56 90 MET A CA 1
ATOM 694 C C . MET A 1 90 ? -5.269 11.267 16.734 1.00 95.56 90 MET A C 1
ATOM 696 O O . MET A 1 90 ? -5.812 10.252 16.293 1.00 95.56 90 MET A O 1
ATOM 700 N N . SER A 1 91 ? -5.482 11.688 17.986 1.00 95.50 91 SER A N 1
ATOM 701 C CA . SER A 1 91 ? -6.426 11.049 18.907 1.00 95.50 91 SER A CA 1
ATOM 702 C C . SER A 1 91 ? -7.838 10.997 18.317 1.00 95.50 91 SER A C 1
ATOM 704 O O . SER A 1 91 ? -8.333 11.980 17.774 1.00 95.50 91 SER A O 1
ATOM 706 N N . ALA A 1 92 ? -8.524 9.863 18.487 1.00 96.06 92 ALA A N 1
ATOM 707 C CA . ALA A 1 92 ? -9.947 9.737 18.159 1.00 96.06 92 ALA A CA 1
ATOM 708 C C . ALA A 1 92 ? -10.870 10.343 19.240 1.00 96.06 92 ALA A C 1
ATOM 710 O O . ALA A 1 92 ? -12.083 10.434 19.046 1.00 96.06 92 ALA A O 1
ATOM 711 N N . GLY A 1 93 ? -10.315 10.704 20.401 1.00 94.62 93 GLY A N 1
ATOM 712 C CA . GLY A 1 93 ? -11.028 11.409 21.463 1.00 94.62 93 GLY A CA 1
ATOM 713 C C . GLY A 1 93 ? -11.002 12.931 21.274 1.00 94.62 93 GLY A C 1
ATOM 714 O O . GLY A 1 93 ? -10.414 13.432 20.319 1.00 94.62 93 GLY A O 1
ATOM 715 N N . PRO A 1 94 ? -11.613 13.697 22.195 1.00 93.12 94 PRO A N 1
ATOM 716 C CA . PRO A 1 94 ? -11.555 15.155 22.156 1.00 93.12 94 PRO A CA 1
ATOM 717 C C . PRO A 1 94 ? -10.108 15.667 22.160 1.00 93.12 94 PRO A C 1
ATOM 719 O O . PRO A 1 94 ? -9.291 15.221 22.966 1.00 93.12 94 PRO A O 1
ATOM 722 N N . GLY A 1 95 ? -9.807 16.637 21.299 1.00 89.31 95 GLY A N 1
ATOM 723 C CA . GLY A 1 95 ? -8.475 17.220 21.165 1.00 89.31 95 GLY A CA 1
ATOM 724 C C . GLY A 1 95 ? -8.472 18.437 20.244 1.00 89.31 95 GLY A C 1
ATOM 725 O O . GLY A 1 95 ? -9.491 18.784 19.646 1.00 89.31 95 GLY A O 1
ATOM 726 N N . GLN A 1 96 ? -7.326 19.109 20.156 1.00 88.44 96 GLN A N 1
ATOM 727 C CA . GLN A 1 96 ? -7.071 20.185 19.198 1.00 88.44 96 GLN A CA 1
ATOM 728 C C . GLN A 1 96 ? -5.665 20.006 18.635 1.00 88.44 96 GLN A C 1
ATOM 730 O O . GLN A 1 96 ? -4.752 19.654 19.386 1.00 88.44 96 GLN A O 1
ATOM 735 N N . SER A 1 97 ? -5.490 20.272 17.337 1.00 89.75 97 SER A N 1
ATOM 736 C CA . SER A 1 97 ? -4.161 20.232 16.728 1.00 89.75 97 SER A CA 1
ATOM 737 C C . SER A 1 97 ? -3.231 21.208 17.443 1.00 89.75 97 SER A C 1
ATOM 739 O O . SER A 1 97 ? -3.554 22.385 17.637 1.00 89.75 97 SER A O 1
ATOM 741 N N . ARG A 1 98 ? -2.041 20.726 17.805 1.00 88.38 98 ARG A N 1
ATOM 742 C CA . ARG A 1 98 ? -1.002 21.556 18.426 1.00 88.38 98 ARG A CA 1
ATOM 743 C C . ARG A 1 98 ? -0.436 22.577 17.444 1.00 88.38 98 ARG A C 1
ATOM 745 O O . ARG A 1 98 ? 0.079 23.615 17.858 1.00 88.38 98 ARG A O 1
ATOM 752 N N . ARG A 1 99 ? -0.481 22.270 16.145 1.00 90.62 99 ARG A N 1
ATOM 753 C CA . ARG A 1 99 ? 0.036 23.127 15.076 1.00 90.62 99 ARG A CA 1
ATOM 754 C C . ARG A 1 99 ? -0.706 22.847 13.762 1.00 90.62 99 ARG A C 1
ATOM 756 O O . ARG A 1 99 ? -0.225 22.026 12.971 1.00 90.62 99 ARG A O 1
ATOM 763 N N . PRO A 1 100 ? -1.804 23.578 13.504 1.00 94.69 100 PRO A N 1
ATOM 764 C CA . PRO A 1 100 ? -2.549 23.452 12.263 1.00 94.69 100 PRO A CA 1
ATOM 765 C C . PRO A 1 100 ? -1.688 23.757 11.040 1.00 94.69 100 PRO A C 1
ATOM 767 O O . PRO A 1 100 ? -0.830 24.650 11.060 1.00 94.69 100 PRO A O 1
ATOM 770 N N . LEU A 1 101 ? -1.932 23.031 9.956 1.00 97.50 101 LEU A N 1
ATOM 771 C CA . LEU A 1 101 ? -1.250 23.210 8.683 1.00 97.50 101 LEU A CA 1
ATOM 772 C C . LEU A 1 101 ? -2.132 24.023 7.739 1.00 97.50 101 LEU A C 1
ATOM 774 O O . LEU A 1 101 ? -3.070 23.512 7.143 1.00 97.50 101 LEU A O 1
ATOM 778 N N . THR A 1 102 ? -1.816 25.306 7.588 1.00 97.62 102 THR A N 1
ATOM 779 C CA . THR A 1 102 ? -2.655 26.259 6.840 1.00 97.62 102 THR A CA 1
ATOM 780 C C . THR A 1 102 ? -2.116 26.611 5.453 1.00 97.62 102 THR A C 1
ATOM 782 O O . THR A 1 102 ? -2.779 27.320 4.699 1.00 97.62 102 THR A O 1
ATOM 785 N N . THR A 1 103 ? -0.927 26.118 5.098 1.00 98.00 103 THR A N 1
ATOM 786 C CA . THR A 1 103 ? -0.283 26.386 3.805 1.00 98.00 103 THR A CA 1
ATOM 787 C C . THR A 1 103 ? -0.353 25.134 2.926 1.00 98.00 103 THR A C 1
ATOM 789 O O . THR A 1 10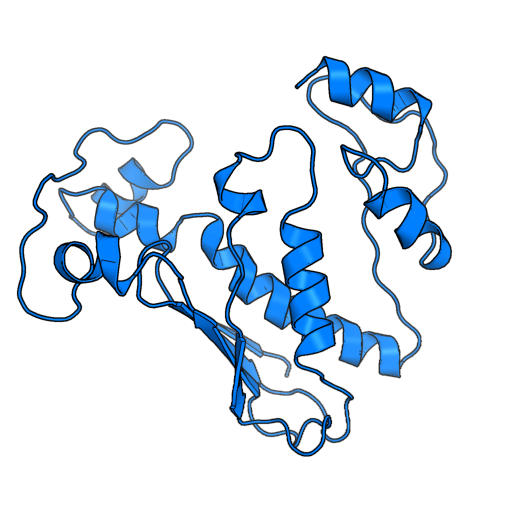3 ? 0.451 24.220 3.126 1.00 98.00 103 THR A O 1
ATOM 792 N N . PRO A 1 104 ? -1.292 25.055 1.964 1.00 97.81 104 PRO A N 1
ATOM 793 C CA . PRO A 1 104 ? -1.451 23.872 1.127 1.00 97.81 104 PRO A CA 1
ATOM 794 C C . PRO A 1 104 ? -0.278 23.705 0.155 1.00 97.81 104 PRO A C 1
ATOM 796 O O . PRO A 1 104 ? 0.193 24.674 -0.446 1.00 97.81 104 PRO A O 1
ATOM 799 N N . ARG A 1 105 ? 0.183 22.465 -0.031 1.00 98.12 105 ARG A N 1
ATOM 800 C CA . ARG A 1 105 ? 1.298 22.151 -0.934 1.00 98.12 105 ARG A CA 1
ATOM 801 C C . ARG A 1 105 ? 0.806 22.041 -2.384 1.00 98.12 105 ARG A C 1
ATOM 803 O O . ARG A 1 105 ? -0.143 21.294 -2.642 1.00 98.12 105 ARG A O 1
ATOM 810 N N . PRO A 1 106 ? 1.450 22.714 -3.355 1.00 98.31 106 PRO A N 1
ATOM 811 C CA . PRO A 1 106 ? 1.166 22.502 -4.772 1.00 98.31 106 PRO A CA 1
ATOM 812 C C . PRO A 1 106 ? 1.333 21.030 -5.172 1.00 98.31 106 PRO A C 1
ATOM 814 O O . PRO A 1 106 ? 2.257 20.360 -4.719 1.00 98.31 106 PRO A O 1
ATOM 817 N N . GLY A 1 107 ? 0.421 20.523 -6.004 1.00 97.06 107 GLY A N 1
ATOM 818 C CA . GLY A 1 107 ? 0.415 19.122 -6.447 1.00 97.06 107 GLY A CA 1
ATOM 819 C C . GLY A 1 107 ? -0.164 18.116 -5.442 1.00 97.06 107 GLY A C 1
ATOM 820 O O . GLY A 1 107 ? -0.341 16.954 -5.795 1.00 97.06 107 GLY A O 1
ATOM 821 N N . HIS A 1 108 ? -0.505 18.538 -4.219 1.00 98.31 108 HIS A N 1
ATOM 822 C CA . HIS A 1 108 ? -1.150 17.687 -3.216 1.00 98.31 108 HIS A CA 1
ATOM 823 C C . HIS A 1 108 ? -2.656 17.951 -3.094 1.00 98.31 108 HIS A C 1
ATOM 825 O O . HIS A 1 108 ? -3.191 18.946 -3.579 1.00 98.31 108 HIS A O 1
ATOM 831 N N . ALA A 1 109 ? -3.340 17.044 -2.392 1.00 98.31 109 ALA A N 1
ATOM 832 C CA . ALA A 1 109 ? -4.775 17.127 -2.136 1.00 98.31 109 ALA A CA 1
ATOM 833 C C . ALA A 1 109 ? -5.176 18.265 -1.177 1.00 98.31 109 ALA A C 1
ATOM 835 O O . ALA A 1 109 ? -6.361 18.574 -1.092 1.00 98.31 109 ALA A O 1
ATOM 836 N N . ASP A 1 110 ? -4.213 18.874 -0.476 1.00 98.38 110 ASP A N 1
ATOM 837 C CA . ASP A 1 110 ? -4.416 19.806 0.637 1.00 98.38 110 ASP A CA 1
ATOM 838 C C . ASP A 1 110 ? -5.475 20.886 0.330 1.00 98.38 110 ASP A C 1
ATOM 840 O O 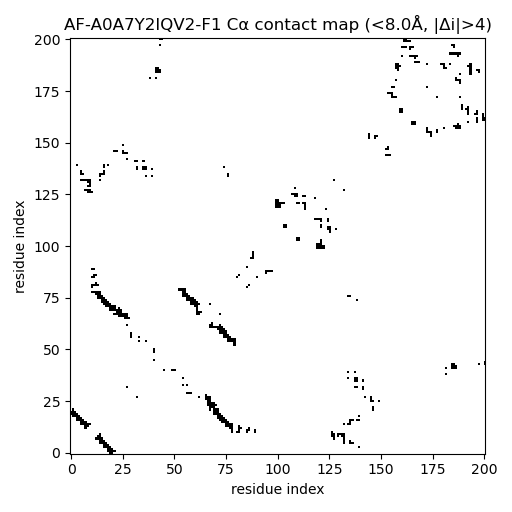. ASP A 1 110 ? -6.531 20.894 0.954 1.00 98.38 110 ASP A O 1
ATOM 844 N N . LEU A 1 111 ? -5.249 21.753 -0.670 1.00 98.50 111 LEU A N 1
ATOM 845 C CA . LEU A 1 111 ? -6.144 22.887 -0.963 1.00 98.50 111 LEU A CA 1
ATOM 846 C C . LEU A 1 111 ? -7.554 22.430 -1.361 1.00 98.50 111 LEU A C 1
ATOM 848 O O . LEU A 1 111 ? -8.545 22.917 -0.823 1.00 98.50 111 LEU A O 1
ATOM 852 N N . ALA A 1 112 ? -7.647 21.496 -2.310 1.00 98.56 112 ALA A N 1
ATOM 853 C CA . ALA A 1 112 ? -8.935 21.023 -2.808 1.00 98.56 112 ALA A CA 1
ATOM 854 C C . ALA A 1 112 ? -9.728 20.297 -1.710 1.00 98.56 112 ALA A C 1
ATOM 856 O O . ALA A 1 112 ? -10.943 20.464 -1.612 1.00 98.56 112 ALA A O 1
ATOM 857 N N . GLY A 1 113 ? -9.044 19.519 -0.868 1.00 98.56 113 GLY A N 1
ATOM 858 C CA . GLY A 1 113 ? -9.646 18.840 0.272 1.00 98.56 113 GLY A CA 1
ATOM 859 C C . GLY A 1 113 ? -10.125 19.817 1.340 1.00 98.56 113 GLY A C 1
ATOM 860 O O . GLY A 1 113 ? -11.265 19.696 1.781 1.00 98.56 113 GLY A O 1
ATOM 861 N N . MET A 1 114 ? -9.311 20.815 1.695 1.00 98.56 114 MET A N 1
ATOM 862 C CA . MET A 1 114 ? -9.679 21.840 2.678 1.00 98.56 114 MET A CA 1
ATOM 863 C C . MET A 1 114 ? -10.942 22.588 2.250 1.00 98.56 114 MET A C 1
ATOM 865 O O . MET A 1 114 ? -11.866 22.727 3.043 1.00 98.56 114 MET A O 1
ATOM 869 N N . VAL A 1 115 ? -11.025 22.989 0.976 1.00 98.44 115 VAL A N 1
ATOM 870 C CA . VAL A 1 115 ? -12.223 23.635 0.414 1.00 98.44 115 VAL A CA 1
ATOM 871 C C . VAL A 1 115 ? -13.423 22.685 0.411 1.00 98.44 115 VAL A C 1
ATOM 873 O O . VAL A 1 115 ? -14.527 23.086 0.765 1.00 98.44 115 VAL A O 1
ATOM 876 N N . LYS A 1 116 ? -13.231 21.421 0.016 1.00 98.69 116 LYS A N 1
ATOM 877 C CA . LYS A 1 116 ? -14.315 20.432 -0.085 1.00 98.69 116 LYS A CA 1
ATOM 878 C C . LYS A 1 116 ? -14.949 20.098 1.266 1.00 98.69 116 LYS A C 1
ATOM 880 O O . LYS A 1 116 ? -16.159 19.884 1.314 1.00 98.69 116 LYS A O 1
ATOM 885 N N . TYR A 1 117 ? -14.135 19.971 2.308 1.00 98.44 117 TYR A N 1
ATOM 886 C CA . TYR A 1 117 ? -14.571 19.543 3.639 1.00 98.44 117 TYR A CA 1
ATOM 887 C C . TYR A 1 117 ? -14.689 20.698 4.640 1.00 98.44 117 TYR A C 1
ATOM 889 O O . TYR A 1 117 ? -14.971 20.444 5.804 1.00 98.44 117 TYR A O 1
ATOM 897 N N . ASP A 1 118 ? -14.494 21.940 4.185 1.00 98.06 118 ASP A N 1
ATOM 898 C CA . ASP A 1 118 ? -14.564 23.161 4.997 1.00 98.06 118 ASP A CA 1
ATOM 899 C C . ASP A 1 118 ? -13.709 23.086 6.278 1.00 98.06 118 ASP A C 1
ATOM 901 O O . ASP A 1 118 ? -14.137 23.433 7.378 1.00 98.06 118 ASP A O 1
ATOM 905 N N . THR A 1 119 ? -12.471 22.601 6.133 1.00 96.94 119 THR A N 1
ATOM 906 C CA . THR A 1 119 ? -11.482 22.572 7.220 1.00 96.94 119 THR A CA 1
ATOM 907 C C . THR A 1 119 ? -10.387 23.610 6.994 1.00 96.94 119 THR A C 1
ATOM 909 O O . THR A 1 119 ? -9.994 23.918 5.866 1.00 96.94 119 THR A O 1
ATOM 912 N N . LYS A 1 120 ? -9.875 24.155 8.099 1.00 96.38 120 LYS A N 1
ATOM 913 C CA . LYS A 1 120 ? -8.752 25.103 8.114 1.00 96.38 120 LYS A CA 1
ATOM 914 C C . LYS A 1 120 ? -7.409 24.423 8.361 1.00 96.38 120 LYS A C 1
ATOM 916 O O . LYS A 1 120 ? -6.388 25.106 8.314 1.00 96.38 120 LYS A O 1
ATOM 921 N N . ASP A 1 121 ? -7.405 23.117 8.608 1.00 97.62 121 ASP A N 1
ATOM 922 C CA . ASP A 1 121 ? -6.198 22.331 8.821 1.00 97.62 121 ASP A CA 1
ATOM 923 C C . ASP A 1 121 ? -6.030 21.305 7.696 1.00 97.62 121 ASP A C 1
ATOM 925 O O . ASP A 1 121 ? -6.835 20.393 7.519 1.00 97.62 121 ASP A O 1
ATOM 929 N N . ALA A 1 122 ? -4.952 21.438 6.925 1.00 98.06 122 ALA A N 1
ATOM 930 C CA . ALA A 1 122 ? -4.600 20.483 5.885 1.00 98.06 122 ALA A CA 1
ATOM 931 C C . ALA A 1 122 ? -4.301 19.086 6.451 1.00 98.06 122 ALA A C 1
ATOM 933 O O . ALA A 1 122 ? -4.306 18.125 5.676 1.00 98.06 122 ALA A O 1
ATOM 934 N N . ARG A 1 123 ? -4.040 18.945 7.764 1.00 97.62 123 ARG A N 1
ATOM 935 C CA . ARG A 1 123 ? -3.823 17.645 8.416 1.00 97.62 123 ARG A CA 1
ATOM 936 C C . ARG A 1 123 ? -4.992 16.691 8.181 1.00 97.62 123 ARG A C 1
ATOM 938 O O . ARG A 1 123 ? -4.759 15.565 7.750 1.00 97.62 123 ARG A O 1
ATOM 945 N N . ASP A 1 124 ? -6.223 17.176 8.322 1.00 97.06 124 ASP A N 1
ATOM 946 C CA . ASP A 1 124 ? -7.453 16.396 8.105 1.00 97.06 124 ASP A CA 1
ATOM 947 C C . ASP A 1 124 ? -7.533 15.790 6.692 1.00 97.06 124 ASP A C 1
ATOM 949 O O . ASP A 1 124 ? -8.219 14.797 6.454 1.00 97.06 124 ASP A O 1
ATOM 953 N N . ILE A 1 125 ? -6.820 16.388 5.733 1.00 98.44 125 ILE A N 1
ATOM 954 C CA . ILE A 1 125 ? -6.794 15.963 4.334 1.00 98.44 125 ILE A CA 1
ATOM 955 C C . ILE A 1 125 ? -5.584 15.075 4.055 1.00 98.44 125 ILE A C 1
ATOM 957 O O . ILE A 1 125 ? -5.715 13.970 3.518 1.00 98.44 125 ILE A O 1
ATOM 961 N N . LEU A 1 126 ? -4.385 15.562 4.387 1.00 97.12 126 LEU A N 1
ATOM 962 C CA . LEU A 1 126 ? -3.132 14.917 4.000 1.00 97.12 126 LEU A CA 1
ATOM 963 C C . LEU A 1 126 ? -2.961 13.551 4.653 1.00 97.12 126 LEU A C 1
ATOM 965 O O . LEU A 1 126 ? -2.327 12.685 4.055 1.00 97.12 126 LEU A O 1
ATOM 969 N N . GLU A 1 127 ? -3.530 13.344 5.842 1.00 97.62 127 GLU A N 1
ATOM 970 C CA . GLU A 1 127 ? -3.394 12.089 6.578 1.00 97.62 127 GLU A CA 1
ATOM 971 C C . GLU A 1 127 ? -4.028 10.922 5.824 1.00 97.62 127 GLU A C 1
ATOM 973 O O . GLU A 1 127 ? -3.453 9.832 5.781 1.00 97.62 127 GLU A O 1
ATOM 978 N N . ARG A 1 128 ? -5.156 11.161 5.143 1.00 98.38 128 ARG A N 1
ATOM 979 C CA . ARG A 1 128 ? -5.810 10.151 4.305 1.00 98.38 128 ARG A CA 1
ATOM 980 C C . ARG A 1 128 ? -5.334 10.164 2.853 1.00 98.38 128 ARG A C 1
ATOM 982 O O . ARG A 1 128 ? -5.296 9.114 2.218 1.00 98.38 128 ARG A O 1
ATOM 989 N N . ALA A 1 129 ? -4.964 11.327 2.318 1.00 97.88 129 ALA A N 1
ATOM 990 C CA . ALA A 1 129 ? -4.451 11.451 0.950 1.00 97.88 129 ALA A CA 1
ATOM 991 C C . ALA A 1 129 ? -3.003 10.949 0.790 1.00 97.88 129 ALA A C 1
ATOM 993 O O . ALA A 1 129 ? -2.524 10.764 -0.329 1.00 97.88 129 ALA A O 1
ATOM 994 N N . SER A 1 130 ? -2.288 10.763 1.899 1.00 96.38 130 SER A N 1
ATOM 995 C CA . SER A 1 130 ? -0.914 10.276 1.929 1.00 96.38 130 SER A CA 1
ATOM 996 C C . SER A 1 130 ? -0.763 8.907 1.267 1.00 96.38 130 SER A C 1
ATOM 998 O O . SER A 1 130 ? -1.556 7.987 1.472 1.00 96.38 130 SER A O 1
ATOM 1000 N N . ALA A 1 131 ? 0.354 8.727 0.556 1.00 95.25 131 ALA A N 1
ATOM 1001 C CA . ALA A 1 131 ? 0.719 7.456 -0.061 1.00 95.25 131 ALA A CA 1
ATOM 1002 C C . ALA A 1 131 ? 0.943 6.318 0.954 1.00 95.25 131 ALA A C 1
ATOM 1004 O O . ALA A 1 131 ? 1.071 5.167 0.540 1.00 95.25 131 ALA A O 1
ATOM 1005 N N . ARG A 1 132 ? 0.961 6.587 2.270 1.00 94.12 132 ARG A N 1
ATOM 1006 C CA . ARG A 1 132 ? 0.991 5.538 3.307 1.00 94.12 132 ARG A CA 1
ATOM 1007 C C . ARG A 1 132 ? -0.165 4.547 3.146 1.00 94.12 132 ARG A C 1
ATOM 1009 O O . ARG A 1 132 ? 0.053 3.353 3.318 1.00 94.12 132 ARG A O 1
ATOM 1016 N N . GLU A 1 133 ? -1.338 5.007 2.705 1.00 96.88 133 GLU A N 1
ATOM 1017 C CA . GLU A 1 133 ? -2.503 4.155 2.414 1.00 96.88 133 GLU A CA 1
ATOM 1018 C C . GLU A 1 133 ? -2.193 3.024 1.421 1.00 96.88 133 GLU A C 1
ATOM 1020 O O . GLU A 1 133 ? -2.787 1.950 1.503 1.00 96.88 133 GLU A O 1
ATOM 1025 N N . THR A 1 134 ? -1.204 3.202 0.538 1.00 96.94 134 THR A N 1
ATOM 1026 C CA . THR A 1 134 ? -0.810 2.159 -0.418 1.00 96.94 134 THR A CA 1
ATOM 1027 C C . THR A 1 134 ? -0.288 0.890 0.252 1.00 96.94 134 THR A C 1
ATOM 1029 O O . THR A 1 134 ? -0.364 -0.164 -0.366 1.00 96.94 134 THR A O 1
ATOM 1032 N N . ALA A 1 135 ? 0.153 0.930 1.516 1.00 95.94 135 ALA A N 1
ATOM 1033 C CA . ALA A 1 135 ? 0.464 -0.284 2.271 1.00 95.94 135 ALA A CA 1
ATOM 1034 C C . ALA A 1 135 ? -0.777 -1.182 2.448 1.00 95.94 135 ALA A C 1
ATOM 1036 O O . ALA A 1 135 ? -0.681 -2.390 2.251 1.00 95.94 135 ALA A O 1
ATOM 1037 N N . ALA A 1 136 ? -1.959 -0.606 2.700 1.00 97.75 136 ALA A N 1
ATOM 1038 C CA . ALA A 1 136 ? -3.220 -1.353 2.717 1.00 97.75 136 ALA A CA 1
ATOM 1039 C C . ALA A 1 136 ? -3.522 -1.959 1.334 1.00 97.75 136 ALA A C 1
ATOM 1041 O O . ALA A 1 136 ? -3.872 -3.132 1.209 1.00 97.75 136 ALA A O 1
ATOM 1042 N N . ARG A 1 137 ? -3.290 -1.196 0.259 1.00 98.38 137 ARG A N 1
ATOM 1043 C CA . ARG A 1 137 ? -3.442 -1.705 -1.116 1.00 98.38 137 ARG A CA 1
ATOM 1044 C C . ARG A 1 137 ? -2.451 -2.810 -1.461 1.00 98.38 137 ARG A C 1
ATOM 1046 O O . ARG A 1 137 ? -2.808 -3.698 -2.224 1.00 98.38 137 ARG A O 1
ATOM 1053 N N . THR A 1 138 ? -1.242 -2.796 -0.908 1.00 97.88 138 THR A N 1
ATOM 1054 C CA . THR A 1 138 ? -0.276 -3.890 -1.064 1.00 97.88 138 THR A CA 1
ATOM 1055 C C . THR A 1 138 ? -0.808 -5.184 -0.452 1.00 97.88 138 THR A C 1
ATOM 1057 O O . THR A 1 138 ? -0.662 -6.236 -1.067 1.00 97.88 138 THR A O 1
ATOM 1060 N N . VAL A 1 139 ? -1.514 -5.114 0.683 1.00 98.25 139 VAL A N 1
ATOM 1061 C CA . VAL A 1 139 ? -2.208 -6.283 1.249 1.00 98.25 139 VAL A CA 1
ATOM 1062 C C . VAL A 1 139 ? -3.296 -6.794 0.301 1.00 98.25 139 VAL A C 1
ATOM 1064 O O . VAL A 1 139 ? -3.344 -7.990 0.014 1.00 98.25 139 VAL A O 1
ATOM 1067 N N . VAL A 1 140 ? -4.134 -5.901 -0.244 1.00 98.56 140 VAL A N 1
ATOM 1068 C CA . VAL A 1 140 ? -5.132 -6.273 -1.272 1.00 98.56 140 VAL A CA 1
ATOM 1069 C C . VAL A 1 140 ? -4.450 -6.924 -2.478 1.00 98.56 140 VAL A C 1
ATOM 1071 O O . VAL A 1 140 ? -4.906 -7.955 -2.967 1.00 98.56 140 VAL A O 1
ATOM 1074 N N . GLY A 1 141 ? -3.346 -6.337 -2.941 1.00 98.25 141 GLY A N 1
ATOM 1075 C CA . GLY A 1 141 ? -2.564 -6.812 -4.076 1.00 98.25 141 GLY A CA 1
ATOM 1076 C C . GLY A 1 141 ? -1.993 -8.207 -3.852 1.00 98.25 141 GLY A C 1
ATOM 1077 O O . GLY A 1 141 ? -2.087 -9.037 -4.749 1.00 98.25 141 GLY A O 1
ATOM 1078 N N . TYR A 1 142 ? -1.478 -8.503 -2.656 1.00 98.38 142 TYR A N 1
ATOM 1079 C CA . TYR A 1 142 ? -1.033 -9.850 -2.297 1.00 98.38 142 TYR A CA 1
ATOM 1080 C C . TYR A 1 142 ? -2.182 -10.864 -2.376 1.00 98.38 142 TYR A C 1
ATOM 1082 O O . TYR A 1 142 ? -2.045 -11.893 -3.031 1.00 98.38 142 TYR A O 1
ATOM 1090 N N . LEU A 1 143 ? -3.339 -10.559 -1.779 1.00 98.31 143 LEU A N 1
ATOM 1091 C CA . LEU A 1 143 ? -4.503 -11.453 -1.815 1.00 98.31 143 LEU A CA 1
ATOM 1092 C C . LEU A 1 143 ? -5.003 -11.680 -3.251 1.00 98.31 143 LEU A C 1
ATOM 1094 O O . LEU A 1 143 ? -5.343 -12.802 -3.622 1.00 98.31 143 LEU A O 1
ATOM 1098 N N . ALA A 1 144 ? -4.996 -10.638 -4.083 1.00 98.19 144 ALA A N 1
ATOM 1099 C CA . ALA A 1 144 ? -5.324 -10.753 -5.500 1.00 98.19 144 ALA A CA 1
ATOM 1100 C C . ALA A 1 144 ? -4.286 -11.589 -6.271 1.00 98.19 144 ALA A C 1
ATOM 1102 O O . ALA A 1 144 ? -4.675 -12.423 -7.085 1.00 98.19 144 ALA A O 1
ATOM 1103 N N . LYS A 1 145 ? -2.985 -11.420 -5.994 1.00 97.75 145 LYS A N 1
ATOM 1104 C CA . LYS A 1 145 ? -1.910 -12.243 -6.572 1.00 97.75 145 LYS A CA 1
ATOM 1105 C C . LYS A 1 145 ? -2.076 -13.719 -6.222 1.00 97.75 145 LYS A C 1
ATOM 1107 O O . LYS A 1 145 ? -1.955 -14.544 -7.113 1.00 97.75 145 LYS A O 1
ATOM 1112 N N . GLN A 1 146 ? -2.409 -14.053 -4.975 1.00 98.06 146 GLN A N 1
ATOM 1113 C CA . GLN A 1 146 ? -2.666 -15.443 -4.576 1.00 98.06 146 GLN A CA 1
ATOM 1114 C C . GLN A 1 146 ? -3.866 -16.042 -5.324 1.00 98.06 146 GLN A C 1
ATOM 1116 O O . GLN A 1 146 ? -3.821 -17.186 -5.772 1.00 98.06 146 GLN A O 1
ATOM 1121 N N . MET A 1 147 ? -4.919 -15.250 -5.541 1.00 96.75 147 MET A N 1
ATOM 1122 C CA . MET A 1 147 ? -6.074 -15.683 -6.329 1.00 96.75 147 MET A CA 1
ATOM 1123 C C . MET A 1 147 ? -5.707 -15.934 -7.801 1.00 96.75 147 MET A C 1
ATOM 1125 O O . MET A 1 147 ? -6.148 -16.923 -8.383 1.00 96.75 147 MET A O 1
ATOM 1129 N N . LEU A 1 148 ? -4.900 -15.052 -8.399 1.00 97.69 148 LEU A N 1
ATOM 1130 C CA . LEU A 1 148 ? -4.407 -15.179 -9.775 1.00 97.69 148 LEU A CA 1
ATOM 1131 C C . LEU A 1 148 ? -3.447 -16.364 -9.939 1.00 97.69 148 LEU A C 1
ATOM 1133 O O . LEU A 1 148 ? -3.546 -17.105 -10.917 1.00 97.69 148 LEU A O 1
ATOM 1137 N N . LEU A 1 149 ? -2.580 -16.596 -8.955 1.00 97.06 149 LEU A N 1
ATOM 1138 C CA . LEU A 1 149 ? -1.659 -17.728 -8.942 1.00 97.06 149 LEU A CA 1
ATOM 1139 C C . LEU A 1 149 ? -2.414 -19.063 -8.973 1.00 97.06 149 LEU A C 1
ATOM 1141 O O . LEU A 1 149 ? -2.003 -19.985 -9.673 1.00 97.06 149 LEU A O 1
ATOM 1145 N N . GLY A 1 150 ? -3.575 -19.142 -8.311 1.00 95.25 150 GLY A N 1
ATOM 1146 C CA . GLY A 1 150 ? -4.462 -20.310 -8.356 1.00 95.25 150 GLY A CA 1
ATOM 1147 C C . GLY A 1 150 ? -4.973 -20.682 -9.757 1.00 95.25 150 GLY A C 1
ATOM 1148 O O . GLY A 1 150 ? -5.461 -21.794 -9.947 1.00 95.25 150 GLY A O 1
ATOM 1149 N N . VAL A 1 151 ? -4.846 -19.785 -10.742 1.00 96.81 151 VAL A N 1
ATOM 1150 C CA . VAL A 1 151 ? -5.146 -20.040 -12.163 1.00 96.81 151 VAL A CA 1
ATOM 1151 C C . VAL A 1 151 ? -3.916 -19.889 -13.070 1.00 96.81 151 VAL A C 1
ATOM 1153 O O . VAL A 1 151 ? -4.059 -19.773 -14.285 1.00 96.81 151 VAL A O 1
ATOM 1156 N N . GLY A 1 152 ? -2.710 -19.905 -12.497 1.00 97.06 152 GLY A N 1
ATOM 1157 C CA . GLY A 1 152 ? -1.446 -19.846 -13.236 1.00 97.06 152 GLY A CA 1
ATOM 1158 C C . GLY A 1 152 ? -1.077 -18.460 -13.767 1.00 97.06 152 GLY A C 1
ATOM 1159 O O . GLY A 1 152 ? -0.346 -18.370 -14.749 1.00 97.06 152 GLY A O 1
ATOM 1160 N N . ILE A 1 153 ? -1.594 -17.383 -13.163 1.00 98.25 153 ILE A N 1
ATOM 1161 C CA . ILE A 1 153 ? -1.259 -16.002 -13.533 1.00 98.25 153 ILE A CA 1
ATOM 1162 C C . ILE A 1 153 ? -0.357 -15.383 -12.466 1.00 98.25 153 ILE A C 1
ATOM 1164 O O . ILE A 1 153 ? -0.706 -15.333 -11.288 1.00 98.25 153 ILE A O 1
ATOM 1168 N N . GLU A 1 154 ? 0.763 -14.821 -12.908 1.00 97.62 154 GLU A N 1
ATOM 1169 C CA . GLU A 1 154 ? 1.730 -14.117 -12.068 1.00 97.62 154 GLU A CA 1
ATOM 1170 C C . GLU A 1 154 ? 1.874 -12.657 -12.510 1.00 97.62 154 GLU A C 1
ATOM 1172 O O . GLU A 1 154 ? 1.652 -12.314 -13.672 1.00 97.62 154 GLU A O 1
ATOM 1177 N N . VAL A 1 155 ? 2.221 -11.775 -11.568 1.00 97.19 155 VAL A N 1
ATOM 1178 C CA . VAL A 1 155 ? 2.286 -10.326 -11.805 1.00 97.19 155 VAL A CA 1
ATOM 1179 C C . VAL A 1 155 ? 3.599 -9.761 -11.282 1.00 97.19 155 VAL A C 1
ATOM 1181 O O . VAL A 1 155 ? 3.856 -9.775 -10.074 1.00 97.19 155 VAL A O 1
ATOM 1184 N N . VAL A 1 156 ? 4.372 -9.173 -12.193 1.00 97.12 156 VAL A N 1
ATOM 1185 C CA . VAL A 1 156 ? 5.611 -8.440 -11.910 1.00 97.12 156 VAL A CA 1
ATOM 1186 C C . VAL A 1 156 ? 5.537 -7.010 -12.442 1.00 97.12 156 VAL A C 1
ATOM 1188 O O . VAL A 1 156 ? 4.629 -6.648 -13.187 1.00 97.12 156 VAL A O 1
ATOM 1191 N N . SER A 1 157 ? 6.478 -6.170 -12.019 1.00 97.12 157 SER A N 1
ATOM 1192 C CA . SER A 1 157 ? 6.597 -4.780 -12.469 1.00 97.12 157 SER A CA 1
ATOM 1193 C C . SER A 1 157 ? 8.066 -4.388 -12.519 1.00 97.12 157 SER A C 1
ATOM 1195 O O . SER A 1 157 ? 8.783 -4.711 -11.567 1.00 97.12 157 SER A O 1
ATOM 1197 N N . HIS A 1 158 ? 8.442 -3.596 -13.515 1.00 97.69 158 HIS A N 1
ATOM 1198 C CA . HIS A 1 158 ? 9.739 -2.933 -13.621 1.00 97.69 158 HIS A CA 1
ATOM 1199 C C . HIS A 1 158 ? 9.543 -1.445 -13.938 1.00 97.69 158 HIS A C 1
ATOM 1201 O O . HIS A 1 158 ? 8.476 -1.038 -14.407 1.00 97.69 158 HIS A O 1
ATOM 1207 N N . VAL A 1 159 ? 10.555 -0.630 -13.655 1.00 97.31 159 VAL A N 1
ATOM 1208 C CA . VAL A 1 159 ? 10.577 0.790 -14.014 1.00 97.31 159 VAL A CA 1
ATOM 1209 C C . VAL A 1 159 ? 11.038 0.950 -15.461 1.00 97.31 159 VAL A C 1
ATOM 1211 O O . VAL A 1 159 ? 12.073 0.415 -15.853 1.00 97.31 159 VAL A O 1
ATOM 1214 N N . VAL A 1 160 ? 10.260 1.705 -16.242 1.00 97.12 160 VAL A N 1
ATOM 1215 C CA . VAL A 1 160 ? 10.550 2.021 -17.654 1.00 97.12 160 VAL A CA 1
ATOM 1216 C C . VAL A 1 160 ? 11.199 3.395 -17.841 1.00 97.12 160 VAL A C 1
ATOM 1218 O O . VAL A 1 160 ? 11.718 3.673 -18.916 1.00 97.12 160 VAL A O 1
ATOM 1221 N N . GLY A 1 161 ? 11.189 4.251 -16.815 1.00 97.00 161 GLY A N 1
ATOM 1222 C CA . GLY A 1 161 ? 11.840 5.557 -16.857 1.00 97.00 161 GLY A CA 1
ATOM 1223 C C . GLY A 1 161 ? 11.732 6.353 -15.558 1.00 97.00 161 GLY A C 1
ATOM 1224 O O . GLY A 1 161 ? 10.757 6.209 -14.815 1.00 97.00 161 GLY A O 1
ATOM 1225 N N . ILE A 1 162 ? 12.735 7.194 -15.298 1.00 96.81 162 ILE A N 1
ATOM 1226 C CA . ILE A 1 162 ? 12.791 8.156 -14.187 1.00 96.81 162 ILE A CA 1
ATOM 1227 C C . ILE A 1 162 ? 13.359 9.474 -14.719 1.00 96.81 162 ILE A C 1
ATOM 1229 O O . ILE A 1 162 ? 14.433 9.499 -15.314 1.00 96.81 162 ILE A O 1
ATOM 1233 N N . GLY A 1 163 ? 12.648 10.580 -14.490 1.00 95.31 163 GLY A N 1
ATOM 1234 C CA . GLY A 1 163 ? 13.004 11.861 -15.101 1.00 95.31 163 GLY A CA 1
ATOM 1235 C C . GLY A 1 163 ? 12.870 11.792 -16.625 1.00 95.31 163 GLY A C 1
ATOM 1236 O O . GLY A 1 163 ? 11.835 11.359 -17.128 1.00 95.31 163 GLY A O 1
ATOM 1237 N N . GLU A 1 164 ? 13.910 12.216 -17.343 1.00 96.19 164 GLU A N 1
ATOM 1238 C CA . GLU A 1 164 ? 13.999 12.109 -18.810 1.00 96.19 164 GLU A CA 1
ATOM 1239 C C . GLU A 1 164 ? 14.652 10.790 -19.269 1.00 96.19 164 GLU A C 1
ATOM 1241 O O . GLU A 1 164 ? 14.656 10.476 -20.459 1.00 96.19 164 GLU A O 1
ATOM 1246 N N . GLU A 1 165 ? 15.175 9.994 -18.331 1.00 97.12 165 GLU A N 1
ATOM 1247 C CA . GLU A 1 165 ? 15.892 8.758 -18.626 1.00 97.12 165 GLU A CA 1
ATOM 1248 C C . GLU A 1 165 ? 14.921 7.593 -18.781 1.00 97.12 165 GLU A C 1
ATOM 1250 O O . GLU A 1 165 ? 14.300 7.141 -17.817 1.00 97.12 165 GLU A O 1
ATOM 1255 N N . MET A 1 166 ? 14.811 7.095 -20.011 1.00 97.19 166 MET A N 1
ATOM 1256 C CA . MET A 1 166 ? 13.926 5.998 -20.388 1.00 97.19 166 MET A CA 1
ATOM 1257 C C . MET A 1 166 ? 14.720 4.725 -20.686 1.00 97.19 166 MET A C 1
ATOM 1259 O O . MET A 1 166 ? 15.865 4.768 -21.154 1.00 97.19 166 MET A O 1
ATOM 1263 N N . SER A 1 167 ? 14.084 3.583 -20.438 1.00 96.06 167 SER A N 1
ATOM 1264 C CA . SER A 1 167 ? 14.539 2.291 -20.937 1.00 96.06 167 SER A CA 1
ATOM 1265 C C . SER A 1 167 ? 14.401 2.220 -22.455 1.00 96.06 167 SER A C 1
ATOM 1267 O O . SER A 1 167 ? 13.474 2.789 -23.034 1.00 96.06 167 SER A O 1
ATOM 1269 N N . THR A 1 168 ? 15.341 1.528 -23.093 1.00 94.88 168 THR A N 1
ATOM 1270 C CA . THR A 1 168 ? 15.399 1.373 -24.554 1.00 94.88 168 THR A CA 1
ATOM 1271 C C . THR A 1 168 ? 15.150 -0.061 -25.010 1.00 94.88 168 THR A C 1
ATOM 1273 O O . THR A 1 168 ? 15.215 -0.333 -26.207 1.00 94.88 168 THR A O 1
ATOM 1276 N N . ILE A 1 169 ? 14.899 -0.986 -24.078 1.00 92.81 169 ILE A N 1
ATOM 1277 C CA . ILE A 1 169 ? 14.592 -2.378 -24.408 1.00 92.81 169 ILE A CA 1
ATOM 1278 C C . ILE A 1 169 ? 13.088 -2.566 -24.629 1.00 92.81 169 ILE A C 1
ATOM 1280 O O . ILE A 1 169 ? 12.266 -2.090 -23.851 1.00 92.81 169 ILE A O 1
ATOM 1284 N N . ASP A 1 170 ? 12.740 -3.328 -25.666 1.00 90.81 170 ASP A N 1
ATOM 1285 C CA . ASP A 1 170 ? 11.351 -3.696 -25.988 1.00 90.81 170 ASP A CA 1
ATOM 1286 C C . ASP A 1 170 ? 10.931 -5.047 -25.373 1.00 90.81 170 ASP A C 1
ATOM 1288 O O . ASP A 1 170 ? 9.808 -5.518 -25.562 1.00 90.81 170 ASP A O 1
ATOM 1292 N N . VAL A 1 171 ? 11.838 -5.707 -24.645 1.00 93.81 171 VAL A N 1
ATOM 1293 C CA . VAL A 1 171 ? 11.585 -7.007 -24.015 1.00 93.81 171 VAL A CA 1
ATOM 1294 C C . VAL A 1 171 ? 10.923 -6.800 -22.657 1.00 93.81 171 VAL A C 1
ATOM 1296 O O . VAL A 1 171 ? 11.465 -6.124 -21.784 1.00 93.81 171 VAL A O 1
ATOM 1299 N N . LEU A 1 172 ? 9.758 -7.421 -22.469 1.00 95.38 172 LEU A N 1
ATOM 1300 C CA . LEU A 1 172 ? 9.062 -7.427 -21.186 1.00 95.38 172 LEU A CA 1
ATOM 1301 C C . LEU A 1 172 ? 9.656 -8.488 -20.249 1.00 95.38 172 LEU A C 1
ATOM 1303 O O . LEU A 1 172 ? 9.945 -9.597 -20.711 1.00 95.38 172 LEU A O 1
ATOM 1307 N N . PRO A 1 173 ? 9.783 -8.192 -18.943 1.00 96.75 173 PRO A N 1
ATOM 1308 C CA . PRO A 1 173 ? 10.216 -9.182 -17.974 1.00 96.75 173 PRO A CA 1
ATOM 1309 C C . PRO A 1 173 ? 9.144 -10.250 -17.752 1.00 96.75 173 PRO A C 1
ATOM 1311 O O . PRO A 1 173 ? 7.937 -10.018 -17.873 1.00 96.75 173 PRO A O 1
ATOM 1314 N N . THR A 1 174 ? 9.610 -11.420 -17.357 1.00 97.44 174 THR A N 1
ATOM 1315 C CA . THR A 1 174 ? 8.816 -12.563 -16.916 1.00 97.44 174 THR A CA 1
ATOM 1316 C C . THR A 1 174 ? 8.839 -12.673 -15.385 1.00 97.44 174 THR A C 1
ATOM 1318 O O . THR A 1 174 ? 9.634 -11.998 -14.726 1.00 97.44 174 THR A O 1
ATOM 1321 N N . PRO A 1 175 ? 7.995 -13.525 -14.774 1.00 96.69 175 PRO A N 1
ATOM 1322 C CA . PRO A 1 175 ? 8.041 -13.765 -13.331 1.00 96.69 175 PRO A CA 1
ATOM 1323 C C . PRO A 1 175 ? 9.414 -14.200 -12.802 1.00 96.69 175 PRO A C 1
ATOM 1325 O O . PRO A 1 175 ? 9.784 -13.805 -11.699 1.00 96.69 175 PRO A O 1
ATOM 1328 N N . SER A 1 176 ? 10.203 -14.935 -13.596 1.00 97.00 176 SER A N 1
ATOM 1329 C CA . SER A 1 176 ? 11.553 -15.363 -13.204 1.00 97.00 176 SER A CA 1
ATOM 1330 C C . SER A 1 176 ? 12.574 -14.228 -13.121 1.00 97.00 176 SER A C 1
ATOM 1332 O O . SER A 1 176 ? 13.624 -14.418 -12.519 1.00 97.00 176 SER A O 1
ATOM 1334 N N . ASP A 1 177 ? 12.276 -13.054 -13.680 1.00 97.50 177 ASP A N 1
ATOM 1335 C CA . ASP A 1 177 ? 13.174 -11.893 -13.648 1.00 97.50 177 ASP A CA 1
ATOM 1336 C C . ASP A 1 177 ? 12.978 -11.029 -12.388 1.00 97.50 177 ASP A C 1
ATOM 1338 O O . ASP A 1 177 ? 13.670 -10.027 -12.199 1.00 97.50 177 ASP A O 1
ATOM 1342 N N . LEU A 1 178 ? 12.016 -11.380 -11.523 1.00 96.88 178 LEU A N 1
ATOM 1343 C CA . LEU A 1 178 ? 11.624 -10.552 -10.384 1.00 96.88 178 LEU A CA 1
ATOM 1344 C C . LEU A 1 178 ? 12.774 -10.293 -9.407 1.00 96.88 178 LEU A C 1
ATOM 1346 O O . LEU A 1 178 ? 12.910 -9.159 -8.955 1.00 96.88 178 LEU A O 1
ATOM 1350 N N . ASP A 1 179 ? 13.588 -11.303 -9.103 1.00 96.31 179 ASP A N 1
ATOM 1351 C CA . ASP A 1 179 ? 14.695 -11.158 -8.151 1.00 96.31 179 ASP A CA 1
ATOM 1352 C C . ASP A 1 179 ? 15.730 -10.154 -8.672 1.00 96.31 179 ASP A C 1
ATOM 1354 O O . ASP A 1 179 ? 16.107 -9.227 -7.960 1.00 96.31 179 ASP A O 1
ATOM 1358 N N . THR A 1 180 ? 16.094 -10.245 -9.955 1.00 95.81 180 THR A N 1
ATOM 1359 C CA . THR A 1 180 ? 16.993 -9.280 -10.607 1.00 95.81 180 THR A CA 1
ATOM 1360 C C . THR A 1 180 ? 16.410 -7.866 -10.611 1.00 95.81 180 THR A C 1
ATOM 1362 O O . THR A 1 180 ? 17.120 -6.893 -10.361 1.00 95.81 180 THR A O 1
ATOM 1365 N N . ILE A 1 181 ? 15.100 -7.731 -10.836 1.00 97.25 181 ILE A N 1
ATOM 1366 C CA . ILE A 1 181 ? 14.419 -6.433 -10.765 1.00 97.25 181 ILE A CA 1
ATOM 1367 C C . ILE A 1 181 ? 14.403 -5.893 -9.330 1.00 97.25 181 ILE A C 1
ATOM 1369 O O . ILE A 1 181 ? 14.540 -4.691 -9.132 1.00 97.25 181 ILE A O 1
ATOM 1373 N N . ASP A 1 182 ? 14.202 -6.729 -8.315 1.00 96.19 182 ASP A N 1
ATOM 1374 C CA . ASP A 1 182 ? 14.150 -6.277 -6.922 1.00 96.19 182 ASP A CA 1
ATOM 1375 C C . ASP A 1 182 ? 15.548 -5.966 -6.346 1.00 96.19 182 ASP A C 1
ATOM 1377 O O . ASP A 1 182 ? 15.645 -5.150 -5.425 1.00 96.19 182 ASP A O 1
ATOM 1381 N N . GLU A 1 183 ? 16.619 -6.527 -6.918 1.00 95.19 183 GLU A N 1
ATOM 1382 C CA . GLU A 1 183 ? 18.018 -6.163 -6.634 1.00 95.19 183 GLU A CA 1
ATOM 1383 C C . GLU A 1 183 ? 18.424 -4.802 -7.226 1.00 95.19 183 GLU A C 1
ATOM 1385 O O . GLU A 1 183 ? 19.265 -4.104 -6.650 1.00 95.19 183 GLU A O 1
ATOM 1390 N N . SER A 1 184 ? 17.807 -4.394 -8.341 1.00 96.00 184 SER A N 1
ATOM 1391 C CA . SER A 1 184 ? 18.045 -3.087 -8.963 1.00 96.00 184 SER A CA 1
ATOM 1392 C C . SER A 1 184 ? 17.707 -1.941 -7.996 1.00 96.00 184 SER A C 1
ATOM 1394 O O . SER A 1 184 ? 16.570 -1.863 -7.506 1.00 96.00 184 SER A O 1
ATOM 1396 N N . PRO A 1 185 ? 18.610 -0.960 -7.772 1.00 94.62 185 PRO A N 1
ATOM 1397 C CA . PRO A 1 185 ? 18.325 0.179 -6.907 1.00 94.62 185 PRO A CA 1
ATOM 1398 C C . PRO A 1 185 ? 17.072 0.946 -7.326 1.00 94.62 185 PRO A C 1
ATOM 1400 O O . PRO A 1 185 ? 16.354 1.445 -6.468 1.00 94.62 185 PRO A O 1
ATOM 1403 N N . VAL A 1 186 ? 16.764 1.025 -8.619 1.00 96.31 186 VAL A N 1
ATOM 1404 C CA . VAL A 1 186 ? 15.568 1.713 -9.140 1.00 96.31 186 VAL A CA 1
ATOM 1405 C C . VAL A 1 186 ? 14.500 0.750 -9.655 1.00 96.31 186 VAL A C 1
ATOM 1407 O O . VAL A 1 186 ? 13.509 1.196 -10.225 1.00 96.31 186 VAL A O 1
ATOM 1410 N N . ARG A 1 187 ? 14.648 -0.558 -9.422 1.00 97.12 187 ARG A N 1
ATOM 1411 C CA . ARG A 1 187 ? 13.763 -1.610 -9.945 1.00 97.12 187 ARG A CA 1
ATOM 1412 C C . ARG A 1 187 ? 13.620 -1.591 -11.469 1.00 97.12 187 ARG A C 1
ATOM 1414 O O . ARG A 1 187 ? 12.532 -1.828 -12.002 1.00 97.12 187 ARG A O 1
ATOM 1421 N N . ALA A 1 188 ? 14.703 -1.264 -12.166 1.00 97.12 188 ALA A N 1
ATOM 1422 C CA . ALA A 1 188 ? 14.782 -1.331 -13.617 1.00 97.12 188 ALA A CA 1
ATOM 1423 C C . ALA A 1 188 ? 15.126 -2.761 -14.060 1.00 97.12 188 ALA A C 1
ATOM 1425 O O . ALA A 1 188 ? 15.826 -3.489 -13.366 1.00 97.12 188 ALA A O 1
ATOM 1426 N N . PHE A 1 189 ? 14.620 -3.154 -15.227 1.00 97.38 189 PHE A N 1
ATOM 1427 C CA . PHE A 1 189 ? 15.009 -4.409 -15.888 1.00 97.38 189 PHE A CA 1
ATOM 1428 C C . PHE A 1 189 ? 16.157 -4.192 -16.891 1.00 97.38 189 PHE A C 1
ATOM 1430 O O . PHE A 1 189 ? 16.931 -5.094 -17.183 1.00 97.38 189 PHE A O 1
ATOM 1437 N N . ASP A 1 190 ? 16.278 -2.965 -17.396 1.00 96.44 190 ASP A N 1
ATOM 1438 C CA . ASP A 1 190 ? 17.324 -2.515 -18.309 1.00 96.44 190 ASP A CA 1
ATOM 1439 C C . ASP A 1 190 ? 18.506 -1.959 -17.505 1.00 96.44 190 ASP A C 1
ATOM 1441 O O . ASP A 1 190 ? 18.413 -0.869 -16.934 1.00 96.44 190 ASP A O 1
ATOM 1445 N N . SER A 1 191 ? 19.614 -2.704 -17.451 1.00 93.06 191 SER A N 1
ATOM 1446 C CA . SER A 1 191 ? 20.804 -2.329 -16.674 1.00 93.06 191 SER A CA 1
ATOM 1447 C C . SER A 1 191 ? 21.496 -1.063 -17.187 1.00 93.06 191 SER A C 1
ATOM 1449 O O . SER A 1 191 ? 22.130 -0.340 -16.416 1.00 93.06 191 SER A O 1
ATOM 1451 N N . GLU A 1 192 ? 21.396 -0.762 -18.486 1.00 93.50 192 GLU A N 1
ATOM 1452 C CA . GLU A 1 192 ? 21.973 0.473 -19.025 1.00 93.50 192 GLU A CA 1
ATOM 1453 C C . GLU A 1 192 ? 21.131 1.679 -18.616 1.00 93.50 192 GLU A C 1
ATOM 1455 O O . GLU A 1 192 ? 21.670 2.712 -18.204 1.00 93.50 192 GLU A O 1
ATOM 1460 N N . ALA A 1 193 ? 19.805 1.548 -18.697 1.00 95.12 193 ALA A N 1
ATOM 1461 C CA . ALA A 1 193 ? 18.898 2.599 -18.263 1.00 95.12 193 ALA A CA 1
ATOM 1462 C C . ALA A 1 193 ? 18.917 2.788 -16.743 1.00 95.12 193 ALA A C 1
ATOM 1464 O O . ALA A 1 193 ? 18.839 3.926 -16.290 1.00 95.12 193 ALA A O 1
ATOM 1465 N N . GLU A 1 194 ? 19.110 1.725 -15.957 1.00 96.31 194 GLU A N 1
ATOM 1466 C CA . GLU A 1 194 ? 19.283 1.790 -14.500 1.00 96.31 194 GLU A CA 1
ATOM 1467 C C . GLU A 1 194 ? 20.323 2.841 -14.091 1.00 96.31 194 GLU A C 1
ATOM 1469 O O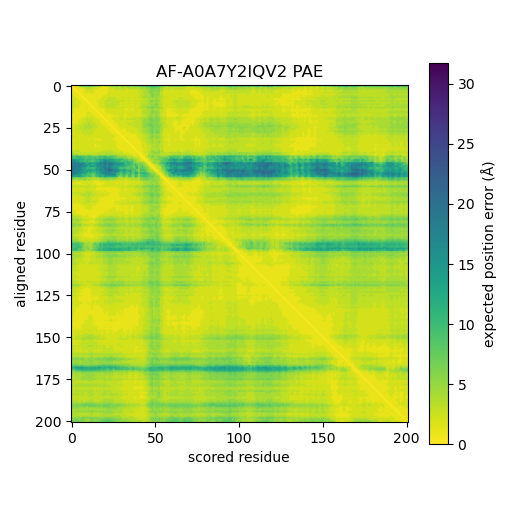 . GLU A 1 194 ? 20.035 3.719 -13.278 1.00 96.31 194 GLU A O 1
ATOM 1474 N N . THR A 1 195 ? 21.519 2.790 -14.683 1.00 95.62 195 THR A N 1
ATOM 1475 C CA . THR A 1 195 ? 22.624 3.696 -14.327 1.00 95.62 195 THR A CA 1
ATOM 1476 C C . THR A 1 195 ? 22.265 5.158 -14.609 1.00 95.62 195 THR A C 1
ATOM 1478 O O . THR A 1 195 ? 22.574 6.056 -13.816 1.00 95.62 195 THR A O 1
ATOM 1481 N N . ARG A 1 196 ? 21.571 5.407 -15.726 1.00 96.62 196 ARG A N 1
ATOM 1482 C CA . ARG A 1 196 ? 21.111 6.751 -16.092 1.00 96.62 196 ARG A CA 1
ATOM 1483 C C . ARG A 1 196 ? 19.994 7.228 -15.166 1.00 96.62 196 ARG A C 1
ATOM 1485 O O . ARG A 1 196 ? 20.081 8.330 -14.634 1.00 96.62 196 ARG A O 1
ATOM 1492 N N . MET A 1 197 ? 19.013 6.371 -14.881 1.00 96.88 197 MET A N 1
ATOM 1493 C CA . MET A 1 197 ? 17.916 6.653 -13.951 1.00 96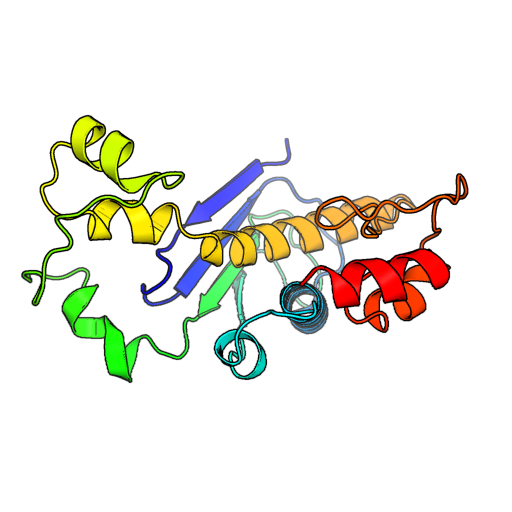.88 197 MET A CA 1
ATOM 1494 C C . MET A 1 197 ? 18.416 6.955 -12.534 1.00 96.88 197 MET A C 1
ATOM 1496 O O . MET A 1 197 ? 17.914 7.880 -11.904 1.00 96.88 197 MET A O 1
ATOM 1500 N N . ILE A 1 198 ? 19.420 6.227 -12.035 1.00 95.25 198 ILE A N 1
ATOM 1501 C CA . ILE A 1 198 ? 20.056 6.519 -10.739 1.00 95.25 198 ILE A CA 1
ATOM 1502 C C . ILE A 1 198 ? 20.693 7.912 -10.749 1.00 95.25 198 ILE A C 1
ATOM 1504 O O . ILE A 1 198 ? 20.575 8.636 -9.766 1.00 95.25 198 ILE A O 1
ATOM 1508 N N . SER A 1 199 ? 21.341 8.298 -11.850 1.00 93.75 199 SER A N 1
ATOM 1509 C CA . SER A 1 199 ? 21.987 9.611 -11.983 1.00 93.75 199 SER A CA 1
ATOM 1510 C C . SER A 1 199 ? 20.986 10.772 -12.072 1.00 93.75 199 SER A C 1
ATOM 1512 O O . SER A 1 199 ? 21.360 11.914 -11.815 1.00 93.75 199 SER A O 1
ATOM 1514 N N . ALA A 1 200 ? 19.731 10.491 -12.435 1.00 93.25 200 ALA A N 1
ATOM 1515 C CA . ALA A 1 200 ? 18.654 11.474 -12.534 1.00 93.25 200 ALA A CA 1
ATOM 1516 C C . ALA A 1 200 ? 17.930 11.752 -11.197 1.00 93.25 200 ALA A C 1
ATOM 1518 O O . ALA A 1 200 ? 17.110 12.672 -11.141 1.00 93.25 200 ALA A O 1
ATOM 1519 N N . ILE A 1 201 ? 18.199 10.960 -10.148 1.00 90.44 201 ILE A N 1
ATOM 1520 C CA . ILE A 1 201 ? 17.616 11.080 -8.794 1.00 90.44 201 ILE A CA 1
ATOM 1521 C C . ILE A 1 201 ? 18.530 11.911 -7.893 1.00 90.44 201 ILE A C 1
ATOM 1523 O O . ILE A 1 201 ? 18.008 12.853 -7.253 1.00 90.44 201 ILE A O 1
#

Mean predicted aligned error: 3.95 Å

Secondary structure (DSSP, 8-state):
--EEEEE--TTSSEEEEEEESPPEEEE--HHHHHHHHHHTT-STT--HHHHH---EEEEEESEETTEEESSPEEEEEE-TTIIIIITTTT-SSS---SS---SPPTTSSHHHHHHHHT-S-THHHHHHHSGGGHHHHHHHHHHHHHHHHTTT------B-EETTEE----PPPPGGGHHHHHHSTT-BS-HHHHHHHHHT-

pLDDT: mean 94.45, std 7.41, range [56.84, 98.75]

Nearest PDB structures (foldseek):
  2qhf-assembly1_A  TM=9.696E-01  e=2.115E-21  unclassified
  1qxo-assembly1_A  TM=9.382E-01  e=6.045E-17  Streptococcus pneumoniae
  1umf-assembly1_D  TM=8.102E-01  e=5.719E-10  Helicobacter pylori
  4o90-assembly1_B  TM=8.710E-01  e=3.220E-08  Acinetobacter baumannii ATCC 19606 = CIP 70.34 = JCM 6841
  4lj2-assembly1_A  TM=8.089E-01  e=5.580E-08  Acinetobacter baumannii ATCC 19606 = CIP 70.34 = JCM 6841

Sequence (201 aa):
MLRYLTAGESHGPGLVTIVEGLPSGMEVTAEGIGNELARRRLGYGRGRRMALERDELEIMGGVRFTQTLGSPVAVIVRNTEWEQKWSEEMSAGPGQSRRPLTTPRPGHADLAGMVKYDTKDARDILERASARETAARTVVGYLAKQMLLGVGIEVVSHVVGIGEEMSTIDVLPTPSDLDTIDESPVRAFDSEAETRMISAI

Foldseek 3Di:
DWDKDKDFFQQAFWIKIKIAQADWFQFADPVLLQVLLLLVLAAPPRDPVSVPDRFDKDWPDQDDPRIGPNGITMMITGGPCRPPPCCQQVPPDDHDHPDADQDDDPPFCQPVVCVVVVHNGSSVVCRVRPPSSVSSVSSVVSSVQSRCVVVPDHDDDADQDADPQGDDDPDDDDPVCRVVLSPQRHSHPRPVSSVVNSVND